Protein AF-A0A2V9MMJ4-F1 (afdb_monomer_lite)

pLDDT: mean 75.92, std 17.33, range [23.38, 97.38]

Foldseek 3Di:
DKDDDPPQCCVVLVVFVQDDDPDPPPPNVDHPVPDDDDDPLDFPLVGDVVCVPDAFKMKDKDKAADDDDDDAFQFAADEDECQVTGDPDIHMGIDIKGRHADCPHVVHP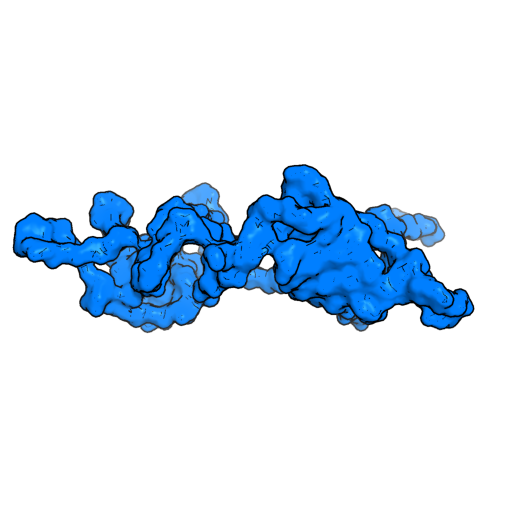DDPDDSTIDNNHDEAEDEAAQKEFPDKDWAQDWLCQQFKIWMKTAMPHDFPDFWKWKDFVVQQAIDIFGQDRRRMTTDIGGSQCGSAPPDDPPVHDNGDDAADPVRHDWTWMWMDGPNYIDIDTWGHHFDDDDPDCPDDDDDDDDDRIGDTDTPDPPDRGGYHYYYYHYDD

Structure (mmCIF, N/CA/C/O backbone):
data_AF-A0A2V9MMJ4-F1
#
_entry.id   AF-A0A2V9MMJ4-F1
#
loop_
_atom_site.group_PDB
_atom_site.id
_atom_site.type_symbol
_atom_site.label_atom_id
_atom_site.label_alt_id
_atom_site.label_comp_id
_atom_site.label_asym_id
_atom_site.label_entity_id
_atom_site.label_seq_id
_atom_site.pdbx_PDB_ins_code
_atom_site.Cartn_x
_atom_site.Cartn_y
_atom_site.Cartn_z
_atom_site.occupancy
_atom_site.B_iso_or_equiv
_atom_site.auth_seq_id
_atom_site.auth_comp_id
_atom_site.auth_asym_id
_atom_site.auth_atom_id
_atom_site.pdbx_PDB_model_num
ATOM 1 N N . ASN A 1 1 ? -4.291 -7.079 25.159 1.00 83.50 1 ASN A N 1
ATOM 2 C CA . ASN A 1 1 ? -5.510 -7.327 25.950 1.00 83.50 1 ASN A CA 1
ATOM 3 C C . ASN A 1 1 ? -6.589 -7.794 24.997 1.00 83.50 1 ASN A C 1
ATOM 5 O O . ASN A 1 1 ? -6.636 -7.254 23.894 1.00 83.50 1 ASN A O 1
ATOM 9 N N . THR A 1 2 ? -7.361 -8.819 25.350 1.00 82.88 2 THR A N 1
ATOM 10 C CA . THR A 1 2 ? -8.317 -9.469 24.438 1.00 82.88 2 THR A CA 1
ATOM 11 C C . THR A 1 2 ? -9.601 -9.884 25.143 1.00 82.88 2 THR A C 1
ATOM 13 O O . THR A 1 2 ? -9.537 -10.614 26.133 1.00 82.88 2 THR A O 1
ATOM 16 N N . ILE A 1 3 ? -10.749 -9.480 24.601 1.00 84.56 3 ILE A N 1
ATOM 17 C CA . ILE A 1 3 ? -12.080 -9.859 25.088 1.00 84.56 3 ILE A CA 1
ATOM 18 C C . ILE A 1 3 ? -12.765 -10.711 24.021 1.00 84.56 3 ILE A C 1
ATOM 20 O O . ILE A 1 3 ? -12.991 -10.255 22.903 1.00 84.56 3 ILE A O 1
ATOM 24 N N . ILE A 1 4 ? -13.072 -11.953 24.387 1.00 82.75 4 ILE A N 1
ATOM 25 C CA . ILE A 1 4 ? -13.911 -12.865 23.607 1.00 82.75 4 ILE A CA 1
ATOM 26 C C . ILE A 1 4 ? -15.358 -12.387 23.779 1.00 82.75 4 ILE A C 1
ATOM 28 O O . ILE A 1 4 ? -15.755 -12.107 24.912 1.00 82.75 4 ILE A O 1
ATOM 32 N N . ASP A 1 5 ? -16.144 -12.321 22.704 1.00 82.25 5 ASP A N 1
ATOM 33 C CA . ASP A 1 5 ? -17.536 -11.849 22.741 1.00 82.25 5 ASP A CA 1
ATOM 34 C C . ASP A 1 5 ? -18.498 -12.919 22.180 1.00 82.25 5 ASP A C 1
ATOM 36 O O . ASP A 1 5 ? -19.015 -12.783 21.074 1.00 82.25 5 ASP A O 1
ATOM 40 N N . PRO A 1 6 ? -18.759 -14.022 22.920 1.00 78.62 6 PRO A N 1
ATOM 41 C CA . PRO A 1 6 ? -19.567 -15.148 22.429 1.00 78.62 6 PRO A CA 1
ATOM 42 C C . PRO A 1 6 ? -21.046 -14.820 22.188 1.00 78.62 6 PRO A C 1
ATOM 44 O O . PRO A 1 6 ? -21.788 -15.688 21.737 1.00 78.62 6 PRO A O 1
ATOM 47 N N . TYR A 1 7 ? -21.483 -13.616 22.562 1.00 82.19 7 TYR A N 1
ATOM 48 C CA . TYR A 1 7 ? -22.863 -13.152 22.452 1.00 82.19 7 TYR A CA 1
ATOM 49 C C . TYR A 1 7 ? -23.018 -11.994 21.449 1.00 82.19 7 TYR A C 1
ATOM 51 O O . TYR A 1 7 ? -24.119 -11.462 21.331 1.00 82.19 7 TYR A O 1
ATOM 59 N N . GLU A 1 8 ? -21.940 -11.600 20.754 1.00 83.75 8 GLU A N 1
ATOM 60 C CA . GLU A 1 8 ? -21.918 -10.527 19.739 1.00 83.75 8 GLU A CA 1
ATOM 61 C C . GLU A 1 8 ? -22.439 -9.173 20.272 1.00 83.75 8 GLU A C 1
ATOM 63 O O . GLU A 1 8 ? -23.006 -8.345 19.554 1.00 83.75 8 GLU A O 1
ATOM 68 N N . THR A 1 9 ? -22.266 -8.933 21.575 1.00 83.88 9 THR A N 1
ATOM 69 C CA . THR A 1 9 ? -22.833 -7.759 22.257 1.00 83.88 9 THR A CA 1
ATOM 70 C C . THR A 1 9 ? -21.914 -6.547 22.250 1.00 83.88 9 THR A C 1
ATOM 72 O O . THR A 1 9 ? -22.397 -5.431 22.451 1.00 83.88 9 THR A O 1
ATOM 75 N N . GLY A 1 10 ? -20.616 -6.719 22.000 1.00 81.56 10 GLY A N 1
ATOM 76 C CA . GLY A 1 10 ? -19.581 -5.703 22.178 1.00 81.56 10 GLY A CA 1
ATOM 77 C C . GLY A 1 10 ? -19.786 -4.439 21.345 1.00 81.56 10 GLY A C 1
ATOM 78 O O . GLY A 1 10 ? -19.483 -3.342 21.817 1.00 81.56 10 GLY A O 1
ATOM 79 N N . LEU A 1 11 ? -20.398 -4.555 20.161 1.00 79.12 11 LEU A N 1
ATOM 80 C CA . LEU A 1 11 ? -20.829 -3.404 19.360 1.00 79.12 11 LEU A CA 1
ATOM 81 C C . LEU A 1 11 ? -21.936 -2.602 20.063 1.00 79.12 11 LEU A C 1
ATOM 83 O O . LEU A 1 11 ? -21.847 -1.377 20.154 1.00 79.12 11 LEU A O 1
ATOM 87 N N . SER A 1 12 ? -22.956 -3.282 20.597 1.00 82.50 12 SER A N 1
ATOM 88 C CA . SER A 1 12 ? -24.070 -2.646 21.321 1.00 82.50 12 SER A CA 1
ATOM 89 C C . SER A 1 12 ? -23.642 -2.067 22.677 1.00 82.50 12 SER A C 1
ATOM 91 O O . SER A 1 12 ? -24.062 -0.972 23.048 1.00 82.50 12 SER A O 1
ATOM 93 N N . SER A 1 13 ? -22.723 -2.756 23.358 1.00 82.38 13 SER A N 1
ATOM 94 C CA . SER A 1 13 ? -22.116 -2.386 24.642 1.00 82.38 13 SER A CA 1
ATOM 95 C C . SER A 1 13 ? -20.906 -1.450 24.500 1.00 82.38 13 SER A C 1
ATOM 97 O O . SER A 1 13 ? -20.255 -1.125 25.494 1.00 82.38 13 SER A O 1
ATOM 99 N N . ARG A 1 14 ? -20.603 -1.001 23.271 1.00 84.38 14 ARG A N 1
ATOM 100 C CA . ARG A 1 14 ? -19.560 -0.017 22.931 1.00 84.38 14 ARG A CA 1
ATOM 101 C C . ARG A 1 14 ? -18.174 -0.377 23.484 1.00 84.38 14 ARG A C 1
ATOM 103 O O . ARG A 1 14 ? -17.459 0.483 23.996 1.00 84.38 14 ARG A O 1
ATOM 110 N N . PHE A 1 15 ? -17.763 -1.644 23.360 1.00 83.56 15 PHE A N 1
ATOM 111 C CA . PHE A 1 15 ? -16.449 -2.126 23.823 1.00 83.56 15 PHE A CA 1
ATOM 112 C C . PHE A 1 15 ? -15.284 -1.320 23.229 1.00 83.56 15 PHE A C 1
ATOM 114 O O . PHE A 1 15 ? -14.265 -1.117 23.890 1.00 83.56 15 PHE A O 1
ATOM 121 N N . PHE A 1 16 ? -15.462 -0.789 22.015 1.00 78.81 16 PHE A N 1
ATOM 122 C CA . PHE A 1 16 ? -14.493 0.076 21.345 1.00 78.81 16 PHE A CA 1
ATOM 123 C C . PHE A 1 16 ? -14.136 1.366 22.102 1.00 78.81 16 PHE A C 1
ATOM 125 O O . PHE A 1 16 ? -13.096 1.954 21.824 1.00 78.81 16 PHE A O 1
ATOM 132 N N . GLU A 1 17 ? -14.949 1.802 23.066 1.00 82.81 17 GLU A N 1
ATOM 133 C CA . GLU A 1 17 ? -14.668 3.001 23.868 1.00 82.81 17 GLU A CA 1
ATOM 134 C C . GLU A 1 17 ? -13.683 2.749 25.010 1.00 82.81 17 GLU A C 1
ATOM 136 O O . GLU A 1 17 ? -13.202 3.709 25.611 1.00 82.81 17 GLU A O 1
ATOM 141 N N . ASN A 1 18 ? -13.383 1.479 25.328 1.00 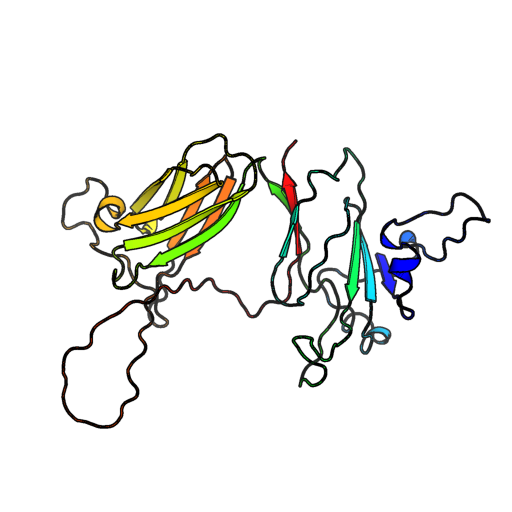82.50 18 ASN A N 1
ATOM 142 C CA . ASN A 1 18 ? -12.527 1.097 26.456 1.00 82.50 18 ASN A CA 1
ATOM 143 C C . ASN A 1 18 ? -12.928 1.827 27.761 1.00 82.50 18 ASN A C 1
ATOM 145 O O . ASN A 1 18 ? -12.087 2.309 28.527 1.00 82.50 18 ASN A O 1
ATOM 149 N N . ALA A 1 19 ? -14.239 1.954 27.985 1.0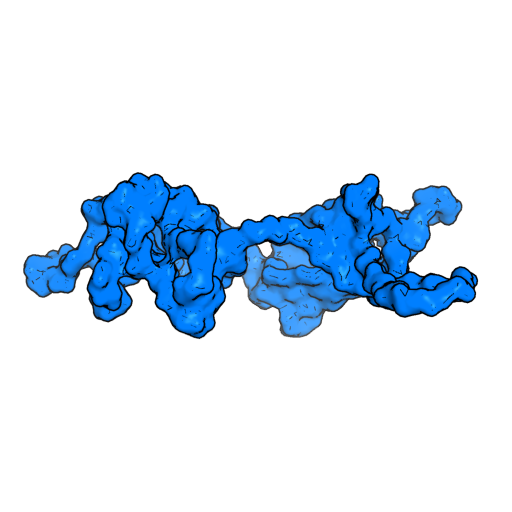0 84.06 19 ALA A N 1
ATOM 150 C CA . ALA A 1 19 ? -14.795 2.716 29.090 1.00 84.06 19 ALA A CA 1
ATOM 151 C C . ALA A 1 19 ? -14.342 2.134 30.436 1.00 84.06 19 ALA A C 1
ATOM 153 O O . ALA A 1 19 ? -14.239 0.921 30.614 1.00 84.06 19 ALA A O 1
ATOM 154 N N . LYS A 1 20 ? -14.093 3.012 31.411 1.00 85.69 20 LYS A N 1
ATOM 155 C CA . LYS A 1 20 ? -13.749 2.621 32.783 1.00 85.69 20 LYS A CA 1
ATOM 156 C C . LYS A 1 20 ? -14.859 3.090 33.725 1.00 85.69 20 LYS A C 1
ATOM 158 O O . LYS A 1 20 ? -15.206 4.274 33.671 1.00 85.69 20 LYS A O 1
ATOM 163 N N . PRO A 1 21 ? -15.420 2.208 34.575 1.00 84.50 21 PRO A N 1
ATOM 164 C CA . PRO A 1 21 ? -16.469 2.594 35.510 1.00 84.50 21 PRO A CA 1
ATOM 165 C C . PRO A 1 21 ? -15.918 3.609 36.517 1.00 84.50 21 PRO A C 1
ATOM 167 O O . PRO A 1 21 ? -14.925 3.362 37.203 1.00 84.50 21 PRO A O 1
ATOM 170 N N . LYS A 1 22 ? -16.572 4.767 36.599 1.00 85.56 22 LYS A N 1
ATOM 171 C CA . LYS A 1 22 ? -16.294 5.846 37.556 1.00 85.56 22 LYS A CA 1
ATOM 172 C C . LYS A 1 22 ? -17.049 5.621 38.866 1.00 85.56 22 LYS A C 1
ATOM 174 O O . LYS A 1 22 ? -16.619 6.098 39.915 1.00 85.56 22 LYS A O 1
ATOM 179 N N . SER A 1 23 ? -18.167 4.895 38.816 1.00 85.62 23 SER A N 1
ATOM 180 C CA . SER A 1 23 ? -19.009 4.557 39.962 1.00 85.62 23 SER A CA 1
ATOM 181 C C . SER A 1 23 ? -19.447 3.086 39.949 1.00 85.62 23 SER A C 1
ATOM 183 O O . SER A 1 23 ? -19.388 2.413 38.925 1.00 85.62 23 SER A O 1
ATOM 185 N N . LYS A 1 24 ? -19.946 2.579 41.088 1.00 76.81 24 LYS A N 1
ATOM 186 C CA . LYS A 1 24 ? -20.531 1.224 41.180 1.00 76.81 24 LYS A CA 1
ATOM 187 C C . LYS A 1 24 ? -21.902 1.084 40.502 1.00 76.81 24 LYS A C 1
ATOM 189 O O . LYS A 1 24 ? -22.397 -0.031 40.397 1.00 76.81 24 LYS A O 1
ATOM 194 N N . SER A 1 25 ? -22.524 2.192 40.100 1.00 83.81 25 SER A N 1
ATOM 195 C CA . SER A 1 25 ? -23.761 2.209 39.306 1.00 83.81 25 SER A CA 1
ATOM 196 C C . SER A 1 25 ? -23.501 2.220 37.797 1.00 83.81 25 SER A C 1
ATOM 198 O O . SER A 1 25 ? -24.451 2.112 37.025 1.00 83.81 25 SER A O 1
ATOM 200 N N . ASP A 1 26 ? -22.242 2.333 37.368 1.00 81.75 26 ASP A N 1
ATOM 201 C CA . ASP A 1 26 ? -21.884 2.297 35.954 1.00 81.75 26 ASP A CA 1
ATOM 202 C C . ASP A 1 26 ? -21.871 0.831 35.496 1.00 81.75 26 ASP A C 1
ATOM 204 O O . ASP A 1 26 ? -21.030 0.043 35.935 1.00 81.75 26 ASP A O 1
ATOM 208 N N . LEU A 1 27 ? -22.802 0.457 34.616 1.00 81.12 27 LEU A N 1
ATOM 209 C CA . LEU A 1 27 ? -22.934 -0.903 34.080 1.00 81.12 27 LEU A CA 1
ATOM 210 C C . LEU A 1 27 ? -21.899 -1.167 32.971 1.00 81.12 27 LEU A C 1
ATOM 212 O O . LEU A 1 27 ? -22.238 -1.340 31.804 1.00 81.12 27 LEU A O 1
ATOM 216 N N . VAL A 1 28 ? -20.616 -1.149 33.339 1.00 83.88 28 VAL A N 1
ATOM 217 C CA . VAL A 1 28 ? -19.497 -1.495 32.452 1.00 83.88 28 VAL A CA 1
ATOM 218 C C . VAL A 1 28 ? -19.109 -2.950 32.710 1.00 83.88 28 VAL A C 1
ATOM 220 O O . VAL A 1 28 ? -18.384 -3.254 33.655 1.00 83.88 28 VAL A O 1
ATOM 223 N N . GLU A 1 29 ? -19.618 -3.859 31.880 1.00 82.00 29 GLU A N 1
ATOM 224 C CA . GLU A 1 29 ? -19.471 -5.316 32.061 1.00 82.00 29 GLU A CA 1
ATOM 225 C C . GLU A 1 29 ? -18.138 -5.886 31.529 1.00 82.00 29 GLU A C 1
ATOM 227 O O . GLU A 1 29 ? -17.929 -7.098 31.525 1.00 82.00 29 GLU A O 1
ATOM 232 N N . TYR A 1 30 ? -17.215 -5.022 31.095 1.00 84.88 30 TYR A N 1
ATOM 233 C CA . TYR A 1 30 ? -15.963 -5.399 30.443 1.00 84.88 30 TYR A CA 1
ATOM 234 C C . TYR A 1 30 ? -14.761 -4.618 31.001 1.00 84.88 30 TYR A C 1
ATOM 236 O O . TYR A 1 30 ? -14.888 -3.470 31.418 1.00 84.88 30 TYR A O 1
ATOM 244 N N . ASP A 1 31 ? -13.570 -5.228 31.007 1.00 85.50 31 ASP A N 1
ATOM 245 C CA . ASP A 1 31 ? -12.321 -4.541 31.365 1.00 85.50 31 ASP A CA 1
ATOM 246 C C . ASP A 1 31 ? -11.119 -5.156 30.639 1.00 85.50 31 ASP A C 1
ATOM 248 O O . ASP A 1 31 ? -10.659 -6.255 30.964 1.00 85.50 31 ASP A O 1
ATOM 252 N N . PHE A 1 32 ? -10.570 -4.424 29.667 1.00 84.75 32 PHE A N 1
ATOM 253 C CA . PHE A 1 32 ? -9.393 -4.870 28.927 1.00 84.75 32 PHE A CA 1
ATOM 254 C C . PHE A 1 32 ? -8.149 -5.028 29.815 1.00 84.75 32 PHE A C 1
ATOM 256 O O . PHE A 1 32 ? -7.350 -5.928 29.555 1.00 84.75 32 PHE A O 1
ATOM 263 N N . ASP A 1 33 ? -7.978 -4.247 30.886 1.00 84.25 33 ASP A N 1
ATOM 264 C CA . ASP A 1 33 ? -6.734 -4.273 31.678 1.00 84.25 33 ASP A CA 1
ATOM 265 C C . ASP A 1 33 ? -6.604 -5.570 32.493 1.00 84.25 33 ASP A C 1
ATOM 267 O O . ASP A 1 33 ? -5.497 -6.011 32.811 1.00 84.25 33 ASP A O 1
ATOM 271 N N . ARG A 1 34 ? -7.748 -6.197 32.797 1.00 84.38 34 ARG A N 1
ATOM 272 C CA . ARG A 1 34 ? -7.871 -7.501 33.468 1.00 84.38 34 ARG A CA 1
ATOM 273 C C . ARG A 1 34 ? -8.079 -8.666 32.500 1.00 84.38 34 ARG A C 1
ATOM 275 O O . ARG A 1 34 ? -8.090 -9.816 32.935 1.00 84.38 34 ARG A O 1
ATOM 282 N N . SER A 1 35 ? -8.262 -8.382 31.213 1.00 84.94 35 SER A N 1
ATOM 283 C CA . SER A 1 35 ? -8.497 -9.404 30.194 1.00 84.94 35 SER A CA 1
ATOM 284 C C . SER A 1 35 ? -7.227 -10.217 29.877 1.00 84.94 35 SER A C 1
ATOM 286 O O . SER A 1 35 ? -6.106 -9.744 30.108 1.00 84.94 35 SER A O 1
ATOM 288 N N . PRO A 1 36 ? -7.366 -11.436 29.319 1.00 81.38 36 PRO A N 1
ATOM 289 C CA . PRO A 1 36 ? -6.241 -12.206 28.800 1.00 81.38 36 PRO A CA 1
ATOM 290 C C . PRO A 1 36 ? -5.404 -11.452 27.752 1.00 81.38 36 PRO A C 1
ATOM 292 O O . PRO A 1 36 ? -5.777 -10.403 27.217 1.00 81.38 36 PRO A O 1
ATOM 295 N N . LYS A 1 37 ? -4.230 -12.008 27.439 1.00 82.25 37 LYS A N 1
ATOM 296 C CA . LYS A 1 37 ? -3.316 -11.468 26.427 1.00 82.25 37 LYS A CA 1
ATOM 297 C C . LYS A 1 37 ? -2.966 -12.552 25.416 1.00 82.25 37 LYS A C 1
ATOM 299 O O . LYS A 1 37 ? -2.337 -13.541 25.777 1.00 82.25 37 LYS A O 1
ATOM 304 N N . LEU A 1 38 ? -3.319 -12.322 24.155 1.00 78.75 38 LEU A N 1
ATOM 305 C CA . LEU A 1 38 ? -2.796 -13.073 23.013 1.00 78.75 38 LEU A CA 1
ATOM 306 C C . LEU A 1 38 ? -1.550 -12.389 22.438 1.00 78.75 38 LEU A C 1
ATOM 308 O O . LEU A 1 38 ? -1.369 -11.175 22.581 1.00 78.75 38 LEU A O 1
ATOM 312 N N . ARG A 1 39 ? -0.692 -13.168 21.774 1.00 77.19 39 ARG A N 1
ATOM 313 C CA . ARG A 1 39 ? 0.423 -12.645 20.976 1.00 77.19 39 ARG A CA 1
ATOM 314 C C . ARG A 1 39 ? -0.113 -12.110 19.652 1.00 77.19 39 ARG A C 1
ATOM 316 O O . ARG A 1 39 ? -0.981 -12.729 19.040 1.00 77.19 39 ARG A O 1
ATOM 323 N N . VAL A 1 40 ? 0.430 -10.970 19.235 1.00 70.12 40 VAL A N 1
ATOM 324 C CA . VAL A 1 40 ? 0.181 -10.323 17.943 1.00 70.12 40 VAL A CA 1
ATOM 325 C C . VAL A 1 40 ? 1.557 -9.994 17.342 1.00 70.12 40 VAL A C 1
ATOM 327 O O . VAL A 1 40 ? 2.362 -9.382 18.051 1.00 70.12 40 VAL A O 1
ATOM 330 N N . PRO A 1 41 ? 1.859 -10.387 16.090 1.00 74.81 41 PRO A N 1
ATOM 331 C CA . PRO A 1 41 ? 0.994 -11.138 15.176 1.00 74.81 41 PRO A CA 1
ATOM 332 C C . PRO A 1 41 ? 0.738 -12.583 15.634 1.00 74.81 41 PRO A C 1
ATOM 334 O O . PRO A 1 41 ? 1.595 -13.209 16.260 1.00 74.81 41 PRO A O 1
ATOM 337 N N . GLY A 1 42 ? -0.448 -13.101 15.319 1.00 72.62 42 GLY A N 1
ATOM 338 C CA . GLY A 1 42 ? -0.845 -14.484 15.589 1.00 72.62 42 GLY A CA 1
ATOM 339 C C . GLY A 1 42 ? -2.358 -14.688 15.516 1.00 72.62 42 GLY A C 1
ATOM 340 O O . GLY A 1 42 ? -3.129 -13.786 15.845 1.00 72.62 42 GLY A O 1
ATOM 341 N N . ASP A 1 43 ? -2.784 -15.876 15.093 1.00 78.06 43 ASP A N 1
ATOM 342 C CA . ASP A 1 43 ? -4.180 -16.308 15.194 1.00 78.06 43 ASP A CA 1
ATOM 343 C C . ASP A 1 43 ? -4.526 -16.701 16.638 1.00 78.06 43 ASP A C 1
ATOM 345 O O . ASP A 1 43 ? -3.634 -16.953 17.450 1.00 78.06 43 ASP A O 1
ATOM 349 N N . TRP A 1 44 ? -5.810 -16.755 16.990 1.00 77.88 44 TRP A N 1
ATOM 350 C CA . TRP A 1 44 ? -6.211 -17.202 18.329 1.00 77.88 44 TRP A CA 1
ATOM 351 C C . TRP A 1 44 ? -6.341 -18.719 18.466 1.00 77.88 44 TRP A C 1
ATOM 353 O O . TRP A 1 44 ? -6.092 -19.257 19.548 1.00 77.88 44 TRP A O 1
ATOM 363 N N . ASN A 1 45 ? -6.691 -19.402 17.375 1.00 81.69 45 ASN A N 1
ATOM 364 C CA . ASN A 1 45 ? -7.003 -20.829 17.341 1.00 81.69 45 ASN A CA 1
ATOM 365 C C . ASN A 1 45 ? -5.788 -21.712 17.711 1.00 81.69 45 ASN A C 1
ATOM 367 O O . ASN A 1 45 ? -5.954 -22.766 18.320 1.00 81.69 45 ASN A O 1
ATOM 371 N N . SER A 1 46 ? -4.566 -21.269 17.402 1.00 80.19 46 SER A N 1
ATOM 372 C CA . SER A 1 46 ? -3.302 -21.959 17.698 1.00 80.19 46 SER A CA 1
ATOM 373 C C . SER A 1 46 ? -2.683 -21.597 19.055 1.00 80.19 46 SER A C 1
ATOM 375 O O . SER A 1 46 ? -1.780 -22.289 19.531 1.00 80.19 46 SER A O 1
ATOM 377 N N . GLN A 1 47 ? -3.137 -20.510 19.693 1.00 82.75 47 GLN A N 1
ATOM 378 C CA . GLN A 1 47 ? -2.515 -19.977 20.912 1.00 82.75 47 GLN A CA 1
ATOM 379 C C . GLN A 1 47 ? -3.101 -20.540 22.209 1.00 82.75 47 GLN A C 1
ATOM 381 O O . GLN A 1 47 ? -2.387 -20.601 23.209 1.00 82.75 47 GLN A O 1
ATOM 386 N N . HIS A 1 48 ? -4.370 -20.949 22.200 1.00 76.56 48 HIS A N 1
ATOM 387 C CA . HIS A 1 48 ? -5.041 -21.584 23.332 1.00 76.56 48 HIS A CA 1
ATOM 388 C C . HIS A 1 48 ? -5.975 -22.690 22.839 1.00 76.56 48 HIS A C 1
ATOM 390 O O . HIS A 1 48 ? -6.828 -22.450 21.992 1.00 76.56 48 HIS A O 1
ATOM 396 N N . GLU A 1 49 ? -5.874 -23.881 23.432 1.00 78.12 49 GLU A N 1
ATOM 397 C CA . GLU A 1 49 ? -6.694 -25.052 23.081 1.00 78.12 49 GLU A CA 1
ATOM 398 C C . GLU A 1 49 ? -8.206 -24.772 23.182 1.00 78.12 49 GLU A C 1
ATOM 400 O O . GLU A 1 49 ? -8.980 -25.186 22.323 1.00 78.12 49 GLU A O 1
ATOM 405 N N . SER A 1 50 ? -8.624 -23.968 24.166 1.00 79.12 50 SER A N 1
ATOM 406 C CA . SER A 1 50 ? -10.015 -23.523 24.335 1.00 79.12 50 SER A CA 1
ATOM 407 C C . SER A 1 50 ? -10.535 -22.610 23.216 1.00 79.12 50 SER A C 1
ATOM 409 O O . SER A 1 50 ? -11.736 -22.369 23.153 1.00 79.12 50 SER A O 1
ATOM 411 N N . LEU A 1 51 ? -9.653 -22.073 22.367 1.00 77.31 51 LEU A N 1
ATOM 412 C CA . LEU A 1 51 ? -9.991 -21.204 21.235 1.00 77.31 51 LEU A CA 1
ATOM 413 C C . LEU A 1 51 ? -9.865 -21.920 19.884 1.00 77.31 51 LEU A C 1
ATOM 415 O O . LEU A 1 51 ? -10.194 -21.322 18.863 1.00 77.31 51 LEU A O 1
ATOM 419 N N . LEU A 1 52 ? -9.428 -23.187 19.857 1.00 67.69 52 LEU A N 1
ATOM 420 C CA . LEU A 1 52 ? -9.166 -23.936 18.623 1.00 67.69 52 LEU A CA 1
ATOM 421 C C . LEU A 1 52 ? -10.363 -23.920 17.663 1.00 67.69 52 LEU A C 1
ATOM 423 O O . LEU A 1 52 ? -10.193 -23.652 16.477 1.00 67.69 52 LEU A O 1
ATOM 427 N N . PHE A 1 53 ? -11.570 -24.116 18.196 1.00 76.81 53 PHE A N 1
ATOM 428 C CA . PHE A 1 53 ? -12.828 -24.127 17.441 1.00 76.81 53 PHE A CA 1
ATOM 429 C C . PHE A 1 53 ? -13.668 -22.850 17.618 1.00 76.81 53 PHE A C 1
ATOM 431 O O . PHE A 1 53 ? -14.856 -22.862 17.306 1.00 76.81 53 PHE A O 1
ATOM 438 N N . TYR A 1 54 ? -13.092 -21.762 18.146 1.00 69.88 54 TYR A N 1
ATOM 439 C CA . TYR A 1 54 ? -13.816 -20.497 18.275 1.00 69.88 54 TYR A CA 1
ATOM 440 C C . TYR A 1 54 ? -13.888 -19.778 16.921 1.00 69.88 54 TYR A C 1
ATOM 442 O O . TYR A 1 54 ? -12.866 -19.342 16.375 1.00 69.88 54 TYR A O 1
ATOM 450 N N . GLU A 1 55 ? -15.113 -19.668 16.410 1.00 68.12 55 GLU A N 1
ATOM 451 C CA . GLU A 1 55 ? -15.520 -18.798 15.308 1.00 68.12 55 GLU A CA 1
ATOM 452 C C . GLU A 1 55 ? -16.468 -17.737 15.885 1.00 68.12 55 GLU A C 1
ATOM 454 O O . GLU A 1 55 ? -17.437 -18.097 16.557 1.00 68.12 55 GLU A O 1
ATOM 459 N N . GLY A 1 56 ? -16.157 -16.454 15.690 1.00 68.19 56 GLY A N 1
ATOM 460 C CA . GLY A 1 56 ? -16.883 -15.332 16.294 1.00 68.19 56 GLY A CA 1
ATOM 461 C C . GLY A 1 56 ? -16.003 -14.095 16.530 1.00 68.19 56 GLY A C 1
ATOM 462 O O . GLY A 1 56 ? -14.791 -14.144 16.286 1.00 68.19 56 GLY A O 1
ATOM 463 N N . PRO A 1 57 ? -16.582 -12.986 17.024 1.00 67.25 57 PRO A N 1
ATOM 464 C CA . PRO A 1 57 ? -15.848 -11.751 17.267 1.00 67.25 57 PRO A CA 1
ATOM 465 C C . PRO A 1 57 ? -14.926 -11.832 18.492 1.00 67.25 57 PRO A C 1
ATOM 467 O O . PRO A 1 57 ? -15.301 -12.255 19.588 1.00 67.25 57 PRO A O 1
ATOM 470 N N . MET A 1 58 ? -13.706 -11.320 18.334 1.00 77.25 58 MET A N 1
ATOM 471 C CA . MET A 1 58 ? -12.808 -11.022 19.444 1.00 77.25 58 MET A CA 1
ATOM 472 C C . MET A 1 58 ? -12.231 -9.613 19.333 1.00 77.25 58 MET A C 1
ATOM 474 O O . MET A 1 58 ? -11.716 -9.188 18.298 1.00 77.25 58 MET A O 1
ATOM 478 N N . TRP A 1 59 ? -12.277 -8.907 20.458 1.00 72.25 59 TRP A N 1
ATOM 479 C CA . TRP A 1 59 ? -11.836 -7.530 20.602 1.00 72.25 59 TRP A CA 1
ATOM 480 C C . TRP A 1 59 ? -10.396 -7.482 21.108 1.00 72.25 59 TRP A C 1
ATOM 482 O O . TRP A 1 59 ? -10.102 -7.953 22.207 1.00 72.25 59 TRP A O 1
ATOM 492 N N . TYR A 1 60 ? -9.496 -6.876 20.339 1.00 66.44 60 TYR A N 1
ATOM 493 C CA . TYR A 1 60 ? -8.099 -6.627 20.695 1.00 66.44 60 TYR A CA 1
ATOM 494 C C . TYR A 1 60 ? -7.911 -5.172 21.125 1.00 66.44 60 TYR A C 1
ATOM 496 O O . TYR A 1 60 ? -8.324 -4.280 20.398 1.00 66.44 60 TYR A O 1
ATOM 504 N N . GLN A 1 61 ? -7.226 -4.913 22.243 1.00 68.25 61 GLN A N 1
ATOM 505 C CA . GLN A 1 61 ? -6.938 -3.549 22.718 1.00 68.25 61 GLN A CA 1
ATOM 506 C C . GLN A 1 61 ? -5.431 -3.289 22.885 1.00 68.25 61 GLN A C 1
ATOM 508 O O . GLN A 1 61 ? -4.698 -4.115 23.454 1.00 68.25 61 GLN A O 1
ATOM 513 N N . ARG A 1 62 ? -4.989 -2.127 22.372 1.00 65.88 62 ARG A N 1
ATOM 514 C CA . ARG A 1 62 ? -3.640 -1.539 22.484 1.00 65.88 62 ARG A CA 1
ATOM 515 C C . ARG A 1 62 ? -3.735 -0.006 22.381 1.00 65.88 62 ARG A C 1
ATOM 517 O O . ARG A 1 62 ? -4.569 0.518 21.660 1.00 65.88 62 ARG A O 1
ATOM 524 N N . TYR A 1 63 ? -2.873 0.723 23.083 1.00 48.66 63 TYR A N 1
ATOM 525 C CA . TYR A 1 63 ? -2.954 2.184 23.195 1.00 48.66 63 TYR A CA 1
ATOM 526 C C . TYR A 1 63 ? -2.459 2.951 21.915 1.00 48.66 63 TYR A C 1
ATOM 528 O O . TYR A 1 63 ? -1.255 3.159 21.792 1.00 48.66 63 TYR A O 1
ATOM 536 N N . PHE A 1 64 ? -3.336 3.333 20.957 1.00 47.16 64 PHE A N 1
ATOM 537 C CA . PHE A 1 64 ? -3.205 4.426 19.933 1.00 47.16 64 PHE A CA 1
ATOM 538 C C . PHE A 1 64 ? -4.603 4.777 19.321 1.00 47.16 64 PHE A C 1
ATOM 540 O O . PHE A 1 64 ? -5.431 3.904 19.357 1.00 47.16 64 PHE A O 1
ATOM 547 N N . SER A 1 65 ? -4.966 5.970 18.811 1.00 35.75 65 SER A N 1
ATOM 548 C CA . SER A 1 65 ? -6.391 6.452 18.760 1.00 35.75 65 SER A CA 1
ATOM 549 C C . SER A 1 65 ? -7.167 6.133 17.471 1.00 35.75 65 SER A C 1
ATOM 551 O O . SER A 1 65 ? -6.548 5.926 16.426 1.00 35.75 65 SER A O 1
ATOM 553 N N . TYR A 1 66 ? -8.517 6.088 17.534 1.00 54.03 66 TYR A N 1
ATOM 554 C CA . TYR A 1 66 ? -9.348 5.662 16.397 1.00 54.03 66 TYR A CA 1
ATOM 555 C C . TYR A 1 66 ? -10.851 6.011 16.407 1.00 54.03 66 TYR A C 1
ATOM 557 O O . TYR A 1 66 ? -11.508 6.087 17.444 1.00 54.03 66 TYR A O 1
ATOM 565 N N . GLN A 1 67 ? -11.409 6.098 15.191 1.00 52.66 67 GLN A N 1
ATOM 566 C CA . GLN A 1 67 ? -12.842 6.030 14.881 1.00 52.66 67 GLN A CA 1
ATOM 567 C C . GLN A 1 67 ? -13.130 4.907 13.876 1.00 52.66 67 GLN A C 1
ATOM 569 O O . GLN A 1 67 ? -12.311 4.617 13.008 1.00 52.66 67 GLN A O 1
ATOM 574 N N . LYS A 1 68 ? -14.331 4.321 13.953 1.00 58.66 68 LYS A N 1
ATOM 575 C CA . LYS A 1 68 ? -14.745 3.133 13.192 1.00 58.66 68 LYS A CA 1
ATOM 576 C C . LYS A 1 68 ? -14.483 3.231 11.673 1.00 58.66 68 LYS A C 1
ATOM 578 O O . LYS A 1 68 ? -15.104 4.022 10.963 1.00 58.66 68 LYS A O 1
ATOM 583 N N . ARG A 1 69 ? -13.636 2.329 11.175 1.00 68.12 69 ARG A N 1
ATOM 584 C CA . ARG A 1 69 ? -13.520 1.878 9.779 1.00 68.12 69 ARG A CA 1
ATOM 585 C C . ARG A 1 69 ? -13.737 0.361 9.742 1.00 68.12 69 ARG A C 1
ATOM 587 O O . ARG A 1 69 ? -13.480 -0.320 10.733 1.00 68.12 69 ARG A O 1
ATOM 594 N N . GLU A 1 70 ? -14.201 -0.161 8.613 1.00 75.06 70 GLU A N 1
ATOM 595 C CA . GLU A 1 70 ? -14.459 -1.593 8.416 1.00 75.06 70 GLU A CA 1
ATOM 596 C C . GLU A 1 70 ? -13.644 -2.115 7.227 1.00 75.06 70 GLU A C 1
ATOM 598 O O . GLU A 1 70 ? -13.521 -1.436 6.206 1.00 75.06 70 GLU A O 1
ATOM 603 N N . HIS A 1 71 ? -13.109 -3.332 7.343 1.00 81.44 71 HIS A N 1
ATOM 604 C CA . HIS A 1 71 ? -12.534 -4.080 6.226 1.00 81.44 71 HIS A CA 1
ATOM 605 C C . HIS A 1 71 ? -13.148 -5.479 6.184 1.00 81.44 71 HIS A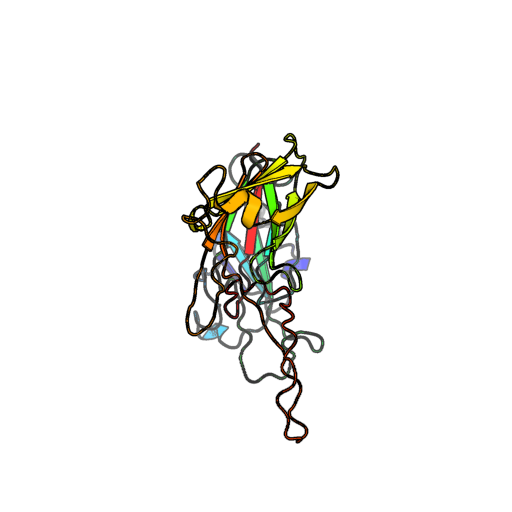 C 1
ATOM 607 O O . HIS A 1 71 ? -13.276 -6.136 7.214 1.00 81.44 71 HIS A O 1
ATOM 613 N N . VAL A 1 72 ? -13.498 -5.947 4.986 1.00 80.75 72 VAL A N 1
ATOM 614 C CA . VAL A 1 72 ? -14.031 -7.293 4.759 1.00 80.75 72 VAL A CA 1
ATOM 615 C C . VAL A 1 72 ? -13.066 -8.047 3.855 1.00 80.75 72 VAL A C 1
ATOM 617 O O . VAL A 1 72 ? -13.036 -7.830 2.646 1.00 80.75 72 VAL A O 1
ATOM 620 N N . GLY A 1 73 ? -12.292 -8.951 4.453 1.00 76.12 73 GLY A N 1
ATOM 621 C CA . GLY A 1 73 ? -11.317 -9.776 3.748 1.00 76.12 73 GLY A CA 1
ATOM 622 C C . GLY A 1 73 ? -10.165 -10.188 4.660 1.00 76.12 73 GLY A C 1
ATOM 623 O O . GLY A 1 73 ? -9.452 -9.349 5.191 1.00 76.12 73 GLY A O 1
ATOM 624 N N . GLY A 1 74 ? -9.940 -11.492 4.821 1.00 74.44 74 GLY A N 1
ATOM 625 C CA . GLY A 1 74 ? -8.833 -12.009 5.637 1.00 74.44 74 GLY A CA 1
ATOM 626 C C . GLY A 1 74 ? -7.474 -12.037 4.929 1.00 74.44 74 GLY A C 1
ATOM 627 O O . GLY A 1 74 ? -6.539 -12.616 5.476 1.00 74.44 74 GLY A O 1
ATOM 628 N N . TYR A 1 75 ? -7.365 -11.484 3.710 1.00 76.69 75 TYR A N 1
ATOM 629 C CA . TYR A 1 75 ? -6.290 -11.818 2.759 1.00 76.69 75 TYR A CA 1
ATOM 630 C C . TYR A 1 75 ? -5.610 -10.630 2.052 1.00 76.69 75 TYR A C 1
ATOM 632 O O . TYR A 1 75 ? -4.414 -10.671 1.760 1.00 76.69 75 TYR A O 1
ATOM 640 N N . THR A 1 76 ? -6.322 -9.537 1.804 1.00 74.50 76 THR A N 1
ATOM 641 C CA . THR A 1 76 ? -5.731 -8.321 1.226 1.00 74.50 76 THR A CA 1
ATOM 642 C C . THR A 1 76 ? -5.198 -7.405 2.325 1.00 74.50 76 THR A C 1
ATOM 644 O O . THR A 1 76 ? -5.898 -7.222 3.320 1.00 74.50 76 THR A O 1
ATOM 647 N N . PRO A 1 77 ? -4.000 -6.805 2.188 1.00 75.31 77 PRO A N 1
ATOM 648 C CA . PRO A 1 77 ? -3.617 -5.703 3.062 1.00 75.31 77 PRO A CA 1
ATOM 649 C C . PRO A 1 77 ? -4.589 -4.533 2.877 1.00 75.31 77 PRO A C 1
ATOM 651 O O . PRO A 1 77 ? -5.183 -4.368 1.809 1.00 75.31 77 PRO A O 1
ATOM 654 N N . PHE A 1 78 ? -4.746 -3.729 3.920 1.00 79.69 78 PHE A N 1
ATOM 655 C CA . PHE A 1 78 ? -5.582 -2.536 3.900 1.00 79.69 78 PHE A CA 1
ATOM 656 C C . PHE A 1 78 ? -4.977 -1.466 4.796 1.00 79.69 78 PHE A C 1
ATOM 658 O O . PHE A 1 78 ? -4.293 -1.783 5.772 1.00 79.69 78 PHE A O 1
ATOM 665 N N . ASP A 1 79 ? -5.261 -0.204 4.489 1.00 81.69 79 ASP A N 1
ATOM 666 C CA . ASP A 1 79 ? -4.867 0.894 5.353 1.00 81.69 79 ASP A CA 1
ATOM 667 C C . ASP A 1 79 ? -5.953 1.949 5.544 1.00 81.69 79 ASP A C 1
ATOM 669 O O . ASP A 1 79 ? -6.887 2.074 4.749 1.00 81.69 79 ASP A O 1
ATOM 673 N N . PHE A 1 80 ? -5.847 2.655 6.669 1.00 80.81 80 PHE A N 1
ATOM 674 C CA . PHE A 1 80 ? -6.761 3.715 7.069 1.00 80.81 80 PHE A CA 1
ATOM 675 C C . PHE A 1 80 ? -5.984 4.921 7.588 1.00 80.81 80 PHE A C 1
ATOM 677 O O . PHE A 1 80 ? -5.040 4.777 8.367 1.00 80.81 80 PHE A O 1
ATOM 684 N N . GLU A 1 81 ? -6.431 6.113 7.203 1.00 81.19 81 GLU A N 1
ATOM 685 C CA . GLU A 1 81 ? -5.912 7.371 7.729 1.00 81.19 81 GLU A CA 1
ATOM 686 C C . GLU A 1 81 ? -6.638 7.776 9.024 1.00 81.19 81 GLU A C 1
ATOM 688 O O . GLU A 1 81 ? -7.873 7.716 9.101 1.00 81.19 81 GLU A O 1
ATOM 693 N N . VAL A 1 82 ? -5.858 8.172 10.038 1.00 81.94 82 VAL A N 1
ATOM 694 C CA . VAL A 1 82 ? -6.324 8.573 11.383 1.00 81.94 82 VAL A CA 1
ATOM 695 C C . VAL A 1 82 ? -5.858 9.973 11.807 1.00 81.94 82 VAL A C 1
ATOM 697 O O . VAL A 1 82 ? -6.060 10.356 12.958 1.00 81.94 82 VAL A O 1
ATOM 700 N N . THR A 1 83 ? -5.277 10.750 10.887 1.00 81.25 83 THR A N 1
ATOM 701 C CA . THR A 1 83 ? -4.775 12.119 11.110 1.00 81.25 83 THR A CA 1
ATOM 702 C C . THR A 1 83 ? -5.776 13.006 11.864 1.00 81.25 83 THR A C 1
ATOM 704 O O . THR A 1 83 ? -5.419 13.637 12.855 1.00 81.25 83 THR A O 1
ATOM 707 N N . ASP A 1 84 ? -7.046 13.001 11.448 1.00 81.12 84 ASP A N 1
ATOM 708 C CA . ASP A 1 84 ? -8.102 13.863 12.008 1.00 81.12 84 ASP A CA 1
ATOM 709 C C . ASP A 1 84 ? -8.587 13.450 13.415 1.00 81.12 84 ASP A C 1
ATOM 711 O O . ASP A 1 84 ? -9.407 14.145 14.016 1.00 81.12 84 ASP A O 1
ATOM 715 N N . VAL A 1 85 ? -8.155 12.287 13.925 1.00 78.12 85 VAL A N 1
ATOM 716 C CA . VAL A 1 85 ? -8.661 11.685 15.179 1.00 78.12 85 VAL A CA 1
ATOM 717 C C . VAL A 1 85 ? -7.561 11.326 16.185 1.00 78.12 85 VAL A C 1
ATOM 719 O O . VAL A 1 85 ? -7.861 10.849 17.286 1.00 78.12 85 VAL A O 1
ATOM 722 N N . ILE A 1 86 ? -6.294 11.541 15.826 1.00 76.69 86 ILE A N 1
ATOM 723 C CA . ILE A 1 86 ? -5.160 11.421 16.741 1.00 76.69 86 ILE A CA 1
ATOM 724 C C . ILE A 1 86 ? -5.008 12.718 17.547 1.00 76.69 86 ILE A C 1
ATOM 726 O O . ILE A 1 86 ? -5.235 13.815 17.038 1.00 76.69 86 ILE A O 1
ATOM 730 N N . VAL A 1 87 ? -4.644 12.598 18.823 1.00 77.75 87 VAL A N 1
ATOM 731 C CA . VAL A 1 87 ? -4.436 13.742 19.727 1.00 77.75 87 VAL A CA 1
ATOM 732 C C . VAL A 1 87 ? -3.019 13.732 20.291 1.00 77.75 87 VAL A C 1
ATOM 734 O O . VAL A 1 87 ? -2.363 12.690 20.307 1.00 77.75 87 VAL A O 1
ATOM 737 N N . GLU A 1 88 ? -2.532 14.871 20.787 1.00 76.94 88 GLU A N 1
ATOM 738 C CA . GLU A 1 88 ? -1.271 14.899 21.533 1.00 76.94 88 GLU A CA 1
ATOM 739 C C . GLU A 1 88 ? -1.359 14.027 22.801 1.00 76.94 88 GLU A C 1
ATOM 741 O O . GLU A 1 88 ? -2.322 14.107 23.566 1.00 76.94 88 GLU A O 1
ATOM 746 N N . GLY A 1 89 ? -0.325 13.219 23.055 1.00 76.81 89 GLY A N 1
ATOM 747 C CA . GLY A 1 89 ? -0.218 12.392 24.261 1.00 76.81 89 GLY A CA 1
ATOM 748 C C . GLY A 1 89 ? -0.727 10.956 24.095 1.00 76.81 89 GLY A C 1
ATOM 749 O O . GLY A 1 89 ? -0.412 10.280 23.114 1.00 76.81 89 GLY A O 1
ATOM 750 N N . GLU A 1 90 ? -1.442 10.443 25.101 1.00 68.12 90 GLU A N 1
ATOM 751 C CA . GLU A 1 90 ? -1.937 9.061 25.094 1.00 68.12 90 GLU A CA 1
ATOM 752 C C . GLU A 1 90 ? -3.205 8.915 24.244 1.00 68.12 90 GLU A C 1
ATOM 754 O O . GLU A 1 90 ? -4.061 9.790 24.168 1.00 68.12 90 GLU A O 1
ATOM 759 N N . ASN A 1 91 ? -3.303 7.768 23.588 1.00 66.50 91 ASN A N 1
ATOM 760 C CA . ASN A 1 91 ? -4.229 7.459 22.517 1.00 66.50 91 ASN A CA 1
ATOM 761 C C . ASN A 1 91 ? -4.646 5.966 22.703 1.00 66.50 91 ASN A C 1
ATOM 763 O O . ASN A 1 91 ? -3.833 5.198 23.217 1.00 66.50 91 ASN A O 1
ATOM 767 N N . SER A 1 92 ? -5.860 5.502 22.340 1.00 71.62 92 SER A N 1
ATOM 768 C CA . SER A 1 92 ? -6.275 4.084 22.556 1.00 71.62 92 SER A CA 1
ATOM 769 C C . SER A 1 92 ? -7.131 3.448 21.452 1.00 71.62 92 SER A C 1
ATOM 771 O O . SER A 1 92 ? -8.075 4.077 20.980 1.00 71.62 92 SER A O 1
ATOM 773 N N . VAL A 1 93 ? -6.792 2.210 21.045 1.00 73.56 93 VAL A N 1
ATOM 774 C CA . VAL A 1 93 ? -7.421 1.475 19.935 1.00 73.56 93 VAL A CA 1
ATOM 775 C C . VAL A 1 93 ? -7.954 0.160 20.432 1.00 73.56 93 VAL A C 1
ATOM 777 O O . VAL A 1 93 ? -7.292 -0.599 21.150 1.00 73.56 93 VAL A O 1
ATOM 780 N N . VAL A 1 94 ? -9.145 -0.124 19.933 1.00 78.81 94 VAL A N 1
ATOM 781 C CA . VAL A 1 94 ? -9.783 -1.415 20.036 1.00 78.81 94 VAL A CA 1
ATOM 782 C C . VAL A 1 94 ? -10.134 -1.869 18.622 1.00 78.81 94 VAL A C 1
ATOM 784 O O . VAL A 1 94 ? -10.758 -1.123 17.869 1.00 78.81 94 VAL A O 1
ATOM 787 N N . VAL A 1 95 ? -9.711 -3.076 18.256 1.00 79.19 95 VAL A N 1
ATOM 788 C CA . VAL A 1 95 ? -10.012 -3.707 16.967 1.00 79.19 95 VAL A CA 1
ATOM 789 C C . VAL A 1 95 ? -10.901 -4.912 17.222 1.00 79.19 95 VAL A C 1
ATOM 791 O O . VAL A 1 95 ? -10.493 -5.848 17.908 1.00 79.19 95 VAL A O 1
ATOM 794 N N . GLU A 1 96 ? -12.103 -4.891 16.663 1.00 82.81 96 GLU A N 1
ATOM 795 C CA . GLU A 1 96 ? -12.937 -6.080 16.513 1.00 82.81 96 GLU A CA 1
ATOM 796 C C . GLU A 1 96 ? -12.399 -6.907 15.342 1.00 82.81 96 GLU A C 1
ATOM 798 O O . GLU A 1 96 ? -12.173 -6.378 14.252 1.00 82.81 96 GLU A O 1
ATOM 803 N N . VAL A 1 97 ? -12.167 -8.198 15.565 1.00 82.00 97 VAL A N 1
ATOM 804 C CA . VAL A 1 97 ? -11.849 -9.154 14.504 1.00 82.00 97 VAL A CA 1
ATOM 805 C C . VAL A 1 97 ? -12.865 -10.277 14.581 1.00 82.00 97 VAL A C 1
ATOM 807 O O . VAL A 1 97 ? -12.942 -10.958 15.599 1.00 82.00 97 VAL A O 1
ATOM 810 N N . ASP A 1 98 ? -13.612 -10.476 13.502 1.00 81.81 98 ASP A N 1
ATOM 811 C CA . ASP A 1 98 ? -14.622 -11.521 13.367 1.00 81.81 98 ASP A CA 1
ATOM 812 C C . ASP A 1 98 ? -14.249 -12.461 12.210 1.00 81.81 98 ASP A C 1
ATOM 814 O O . ASP A 1 98 ? -13.933 -12.013 11.104 1.00 81.81 98 ASP A O 1
ATOM 818 N N . ASN A 1 99 ? -14.252 -13.770 12.473 1.00 84.31 99 ASN A N 1
ATOM 819 C CA . ASN A 1 99 ? -14.040 -14.819 11.470 1.00 84.31 99 ASN A CA 1
ATOM 820 C C . ASN A 1 99 ? -15.302 -15.660 11.199 1.00 84.31 99 ASN A C 1
ATOM 822 O O . ASN A 1 99 ? -15.202 -16.716 10.566 1.00 84.31 99 ASN A O 1
ATOM 826 N N . THR A 1 100 ? -16.477 -15.202 11.644 1.00 83.62 100 THR A N 1
ATOM 827 C CA . THR A 1 100 ? -17.766 -15.861 11.410 1.00 83.62 100 THR A CA 1
ATOM 828 C C . THR A 1 100 ? -17.986 -16.125 9.922 1.00 83.62 100 THR A C 1
ATOM 830 O O . THR A 1 100 ? -17.974 -15.225 9.074 1.00 83.62 100 THR A O 1
ATOM 833 N N . ARG A 1 101 ? -18.189 -17.400 9.575 1.00 80.19 101 ARG A N 1
ATOM 834 C CA . ARG A 1 101 ? -18.400 -17.820 8.185 1.00 80.19 101 ARG A CA 1
ATOM 835 C C . ARG A 1 101 ? -19.782 -17.403 7.693 1.00 80.19 101 ARG A C 1
ATOM 837 O O . ARG A 1 101 ? -20.794 -17.658 8.337 1.00 80.19 101 ARG A O 1
ATOM 844 N N . ARG A 1 102 ? -19.825 -16.827 6.490 1.00 81.06 102 ARG A N 1
ATOM 845 C CA . ARG A 1 102 ? -21.055 -16.361 5.832 1.00 81.06 102 ARG A CA 1
ATOM 846 C C . ARG A 1 102 ? -21.289 -17.112 4.523 1.00 81.06 102 ARG A C 1
ATOM 848 O O . ARG A 1 102 ? -20.337 -17.518 3.858 1.00 81.06 102 ARG A O 1
ATOM 855 N N . ALA A 1 103 ? -22.554 -17.308 4.150 1.00 83.88 103 ALA A N 1
ATOM 856 C CA . ALA A 1 103 ? -22.930 -18.051 2.940 1.00 83.88 103 ALA A CA 1
ATOM 857 C C . ALA A 1 103 ? -22.500 -17.340 1.643 1.00 83.88 103 ALA A C 1
ATOM 859 O O . ALA A 1 103 ? -22.130 -17.992 0.671 1.00 83.88 103 ALA A O 1
ATOM 860 N N . ASP A 1 104 ? -22.530 -16.010 1.664 1.00 82.62 104 ASP A N 1
ATOM 861 C CA . ASP A 1 104 ? -22.081 -15.074 0.630 1.00 82.62 104 ASP A CA 1
ATOM 862 C C . ASP A 1 104 ? -20.615 -14.628 0.809 1.00 82.62 104 ASP A C 1
ATOM 864 O O . ASP A 1 104 ? -20.090 -13.853 0.008 1.00 82.62 104 ASP A O 1
ATOM 868 N N . GLY A 1 105 ? -19.937 -15.124 1.849 1.00 75.69 105 GLY A N 1
ATOM 869 C CA . GLY A 1 105 ? -18.532 -14.847 2.119 1.00 75.69 105 GLY A CA 1
ATOM 870 C C . GLY A 1 105 ? -17.577 -15.585 1.177 1.00 75.69 105 GLY A C 1
ATOM 871 O O . GLY A 1 105 ? -17.877 -16.657 0.649 1.00 75.69 105 GLY A O 1
ATOM 872 N N . VAL A 1 106 ? -16.378 -15.022 1.012 1.00 77.19 106 VAL A N 1
ATOM 873 C CA . VAL A 1 106 ? -15.241 -15.684 0.361 1.00 77.19 106 VAL A CA 1
ATOM 874 C C . VAL A 1 106 ? -14.072 -15.715 1.356 1.00 77.19 106 VAL A C 1
ATOM 876 O O . VAL A 1 106 ? -13.552 -14.645 1.678 1.00 77.19 106 VAL A O 1
ATOM 879 N N . PRO A 1 107 ? -13.624 -16.897 1.829 1.00 77.81 107 PRO A N 1
ATOM 880 C CA . PRO A 1 107 ? -14.161 -18.239 1.562 1.00 77.81 107 PRO A CA 1
ATOM 881 C C . PRO A 1 107 ? -15.583 -18.473 2.108 1.00 77.81 107 PRO A C 1
ATOM 883 O O . PRO A 1 107 ? -15.991 -17.852 3.087 1.00 77.81 107 PRO A O 1
ATOM 886 N N . SER A 1 108 ? -16.323 -19.386 1.471 1.00 77.00 108 SER A N 1
ATOM 887 C CA . SER A 1 108 ? -17.702 -19.731 1.859 1.00 77.00 108 SER A CA 1
ATOM 888 C C . SER A 1 108 ? -17.758 -20.702 3.050 1.00 77.00 108 SER A C 1
ATOM 890 O O . SER A 1 108 ? -16.729 -21.210 3.498 1.00 77.00 108 SER A O 1
ATOM 892 N N . ILE A 1 109 ? -18.971 -21.022 3.520 1.00 81.94 109 ILE A N 1
ATOM 893 C CA . ILE A 1 109 ? -19.229 -22.001 4.598 1.00 81.94 109 ILE A CA 1
ATOM 894 C C . ILE A 1 109 ? -18.518 -23.347 4.359 1.00 81.94 109 ILE A C 1
ATOM 896 O O . ILE A 1 109 ? -17.955 -23.915 5.298 1.00 81.94 109 ILE A O 1
ATOM 900 N N . HIS A 1 110 ? -18.536 -23.845 3.117 1.00 80.75 110 HIS A N 1
ATOM 901 C CA . HIS A 1 110 ? -17.931 -25.121 2.736 1.00 80.75 110 HIS A CA 1
ATOM 902 C C . HIS A 1 110 ? -16.547 -24.886 2.127 1.00 80.75 110 HIS A C 1
ATOM 904 O O . HIS A 1 110 ? -16.435 -24.371 1.012 1.00 80.75 110 HIS A O 1
ATOM 910 N N . THR A 1 111 ? -15.498 -25.271 2.853 1.00 76.44 111 THR A N 1
ATOM 911 C CA . THR A 1 111 ? -14.116 -25.235 2.369 1.00 76.44 111 THR A CA 1
ATOM 912 C C . THR A 1 111 ? -13.251 -26.264 3.106 1.00 76.44 111 THR A C 1
ATOM 914 O O . THR A 1 111 ? -13.603 -26.682 4.206 1.00 76.44 111 THR A O 1
ATOM 917 N N . ASP A 1 112 ? -12.139 -26.687 2.500 1.00 78.38 112 ASP A N 1
ATOM 918 C CA . ASP A 1 112 ? -11.267 -27.780 2.985 1.00 78.38 112 ASP A CA 1
ATOM 919 C C . ASP A 1 112 ? -10.122 -27.274 3.892 1.00 78.38 112 ASP A C 1
ATOM 921 O O . ASP A 1 112 ? -9.024 -27.825 3.936 1.00 78.38 112 ASP A O 1
ATOM 925 N N . TRP A 1 113 ? -10.344 -26.149 4.577 1.00 75.81 113 TRP A N 1
ATOM 926 C CA . TRP A 1 113 ? -9.381 -25.519 5.483 1.00 75.81 113 TRP A CA 1
ATOM 927 C C . TRP A 1 113 ? -10.089 -24.670 6.545 1.00 75.81 113 TRP A C 1
ATOM 929 O O . TRP A 1 113 ? -11.236 -24.258 6.376 1.00 75.81 113 TRP A O 1
ATOM 939 N N . TRP A 1 114 ? -9.392 -24.371 7.639 1.00 69.94 114 TRP A N 1
ATOM 940 C CA . TRP A 1 114 ? -9.904 -23.490 8.689 1.00 69.94 114 TRP A CA 1
ATOM 941 C C . TRP A 1 114 ? -9.607 -22.023 8.369 1.00 69.94 114 TRP A C 1
ATOM 943 O O . TRP A 1 114 ? -8.473 -21.663 8.048 1.00 69.94 114 TRP A O 1
ATOM 953 N N . ASN A 1 115 ? -10.624 -21.166 8.476 1.00 72.62 115 ASN A N 1
ATOM 954 C CA . ASN A 1 115 ? -10.471 -19.716 8.364 1.00 72.62 115 ASN A CA 1
ATOM 955 C C . ASN A 1 115 ? -10.165 -19.150 9.759 1.00 72.62 115 ASN A C 1
ATOM 957 O O . ASN A 1 115 ? -11.063 -18.726 10.488 1.00 72.62 115 ASN A O 1
ATOM 961 N N . TYR A 1 116 ? -8.893 -19.217 10.155 1.00 79.62 116 TYR A N 1
ATOM 962 C CA . TYR A 1 116 ? -8.452 -18.746 11.466 1.00 79.62 116 TYR A CA 1
ATOM 963 C C . TYR A 1 116 ? -8.705 -17.251 11.658 1.00 79.62 116 TYR A C 1
ATOM 965 O O . TYR A 1 116 ? -8.483 -16.447 10.749 1.00 79.62 116 TYR A O 1
ATOM 973 N N . GLY A 1 117 ? -9.143 -16.892 12.861 1.00 80.25 117 GLY A N 1
ATOM 974 C CA . GLY A 1 117 ? -9.359 -15.508 13.251 1.00 80.25 117 GLY A CA 1
ATOM 975 C C . GLY A 1 117 ? -8.134 -14.894 13.924 1.00 80.25 117 GLY A C 1
ATOM 976 O O . GLY A 1 117 ? -7.322 -15.579 14.552 1.00 80.25 117 GLY A O 1
ATOM 977 N N . GLY A 1 118 ? -8.023 -13.571 13.812 1.00 81.38 118 GLY A N 1
ATOM 978 C CA . GLY A 1 118 ? -7.091 -12.763 14.594 1.00 81.38 118 GLY A CA 1
ATOM 979 C C . GLY A 1 118 ? -6.289 -11.766 13.772 1.00 81.38 118 GLY A C 1
ATOM 980 O O . GLY A 1 118 ? -6.341 -11.727 12.542 1.00 81.38 118 GLY A O 1
ATOM 981 N N . LEU A 1 119 ? -5.486 -10.975 14.479 1.00 82.50 119 LEU A N 1
ATOM 982 C CA . LEU A 1 119 ? -4.449 -10.135 13.885 1.00 82.50 119 LEU A CA 1
ATOM 983 C C . LEU A 1 119 ? -3.245 -11.023 13.527 1.00 82.50 119 LEU A C 1
ATOM 985 O O . LEU A 1 119 ? -2.210 -11.025 14.193 1.00 82.50 119 LEU A O 1
ATOM 989 N N . THR A 1 120 ? -3.416 -11.833 12.480 1.00 80.75 120 THR A N 1
ATOM 990 C CA . THR A 1 120 ? -2.454 -12.860 12.036 1.00 80.75 120 THR A CA 1
ATOM 991 C C . THR A 1 120 ? -1.186 -12.288 11.393 1.00 80.75 120 THR A C 1
ATOM 993 O O . THR A 1 120 ? -0.243 -13.031 11.118 1.00 80.75 120 THR A O 1
ATOM 996 N N . ARG A 1 121 ? -1.130 -10.967 11.179 1.00 78.69 121 ARG A N 1
ATOM 997 C CA . ARG A 1 121 ? 0.001 -10.229 10.601 1.00 78.69 121 ARG A CA 1
ATOM 998 C C . ARG A 1 121 ? 0.300 -8.943 11.366 1.00 78.69 121 ARG A C 1
ATOM 1000 O O . ARG A 1 121 ? -0.450 -8.554 12.259 1.00 78.69 121 ARG A O 1
ATOM 1007 N N . SER A 1 122 ? 1.438 -8.329 11.040 1.00 77.88 122 SER A N 1
ATOM 1008 C CA . SER A 1 122 ? 1.871 -7.053 11.613 1.00 77.88 122 SER A CA 1
ATOM 1009 C C . SER A 1 122 ? 0.777 -5.995 11.499 1.00 77.88 122 SER A C 1
ATOM 1011 O O . SER A 1 122 ? 0.138 -5.871 10.455 1.00 77.88 122 SER A O 1
ATOM 1013 N N . VAL A 1 123 ? 0.609 -5.231 12.577 1.00 78.56 123 VAL A N 1
ATOM 1014 C CA . VAL A 1 123 ? -0.167 -3.990 12.603 1.00 78.56 123 VAL A CA 1
ATOM 1015 C C . VAL A 1 123 ? 0.825 -2.860 12.817 1.00 78.56 123 VAL A C 1
ATOM 1017 O O . VAL A 1 123 ? 1.548 -2.868 13.817 1.00 78.56 123 VAL A O 1
ATOM 1020 N N . GLU A 1 124 ? 0.876 -1.914 11.888 1.00 78.56 124 GLU A N 1
ATOM 1021 C CA . GLU A 1 124 ? 1.889 -0.856 11.871 1.00 78.56 124 GLU A CA 1
ATOM 1022 C C . GLU A 1 124 ? 1.233 0.527 11.855 1.00 78.56 124 GLU A C 1
ATOM 1024 O O . GLU A 1 124 ? 0.230 0.733 11.176 1.00 78.56 124 GLU A O 1
ATOM 1029 N N . LEU A 1 125 ? 1.802 1.469 12.612 1.00 77.12 125 LEU A N 1
ATOM 1030 C CA . LEU A 1 125 ? 1.471 2.892 12.538 1.00 77.12 125 LEU A CA 1
ATOM 1031 C C . LEU A 1 125 ? 2.586 3.581 11.749 1.00 77.12 125 LEU A C 1
ATOM 1033 O O . LEU A 1 125 ? 3.742 3.550 12.171 1.00 77.12 125 LEU A O 1
ATOM 1037 N N . MET A 1 126 ? 2.237 4.179 10.614 1.00 79.19 126 MET A N 1
ATOM 1038 C CA . MET A 1 126 ? 3.156 4.886 9.729 1.00 79.19 126 MET A CA 1
ATOM 1039 C C . MET A 1 126 ? 2.852 6.381 9.737 1.00 79.19 126 MET A C 1
ATOM 1041 O O . MET A 1 126 ? 1.722 6.805 9.491 1.00 79.19 126 MET A O 1
ATOM 1045 N N . GLU A 1 127 ? 3.886 7.171 9.991 1.00 79.00 127 GLU A N 1
ATOM 1046 C CA . GLU A 1 127 ? 3.849 8.625 9.903 1.00 79.00 127 GLU A CA 1
ATOM 1047 C C . GLU A 1 127 ? 4.316 9.055 8.502 1.00 79.00 127 GLU A C 1
ATOM 1049 O O . GLU A 1 127 ? 5.438 8.742 8.097 1.00 79.00 127 GLU A O 1
ATOM 1054 N N . VAL A 1 128 ? 3.457 9.747 7.753 1.00 84.50 128 VAL A N 1
ATOM 1055 C CA . VAL A 1 128 ? 3.696 10.167 6.358 1.00 84.50 128 VAL A CA 1
ATOM 1056 C C . VAL A 1 128 ? 3.673 11.699 6.217 1.00 84.50 128 VAL A C 1
ATOM 1058 O O . VAL A 1 128 ? 3.192 12.392 7.117 1.00 84.50 128 VAL A O 1
ATOM 1061 N N . PRO A 1 129 ? 4.198 12.290 5.128 1.00 86.69 129 PRO A N 1
ATOM 1062 C CA . PRO A 1 129 ? 4.023 13.721 4.871 1.00 86.69 129 PRO A CA 1
ATOM 1063 C C . PRO A 1 129 ? 2.548 14.086 4.614 1.00 86.69 129 PRO A C 1
ATOM 1065 O O . PRO A 1 129 ? 1.728 13.224 4.306 1.00 86.69 129 PRO A O 1
ATOM 1068 N N . GLY A 1 130 ? 2.208 15.379 4.705 1.00 83.50 130 GLY A N 1
ATOM 1069 C CA . GLY A 1 130 ? 0.840 15.887 4.481 1.00 83.50 130 GLY A CA 1
ATOM 1070 C C . GLY A 1 130 ? 0.281 15.670 3.065 1.00 83.50 130 GLY A C 1
ATOM 1071 O O . GLY A 1 130 ? -0.925 15.790 2.855 1.00 83.50 130 GLY A O 1
ATOM 1072 N N . ALA A 1 131 ? 1.143 15.323 2.109 1.00 88.00 131 ALA A N 1
ATOM 1073 C CA . ALA A 1 131 ? 0.774 14.693 0.849 1.00 88.00 131 ALA A CA 1
ATOM 1074 C C . ALA A 1 131 ? 1.767 13.557 0.559 1.00 88.00 131 ALA A C 1
ATOM 1076 O O . ALA A 1 131 ? 2.970 13.727 0.751 1.00 88.00 131 ALA A O 1
ATOM 1077 N N . PHE A 1 132 ? 1.274 12.393 0.143 1.00 89.00 132 PHE A N 1
ATOM 1078 C CA . PHE A 1 132 ? 2.067 11.160 0.063 1.00 89.00 132 PHE A CA 1
ATOM 1079 C C . PHE A 1 132 ? 1.630 10.261 -1.098 1.00 89.00 132 PHE A C 1
ATOM 1081 O O . PHE A 1 132 ? 0.539 10.423 -1.650 1.00 89.00 132 PHE A O 1
ATOM 1088 N N . ILE A 1 133 ? 2.476 9.301 -1.478 1.00 90.75 133 ILE A N 1
ATOM 1089 C CA . ILE A 1 133 ? 2.196 8.333 -2.542 1.00 90.75 133 ILE A CA 1
ATOM 1090 C C . ILE A 1 133 ? 1.212 7.290 -2.002 1.00 90.75 133 ILE A C 1
ATOM 1092 O O . ILE A 1 133 ? 1.558 6.443 -1.178 1.00 90.75 133 ILE A O 1
ATOM 1096 N N . GLN A 1 134 ? -0.035 7.359 -2.468 1.00 88.62 134 GLN A N 1
ATOM 1097 C CA . GLN A 1 134 ? -1.098 6.445 -2.059 1.00 88.62 134 GLN A CA 1
ATOM 1098 C C . GLN A 1 134 ? -0.988 5.104 -2.787 1.00 88.62 134 GLN A C 1
ATOM 1100 O O . GLN A 1 134 ? -1.056 4.052 -2.156 1.00 88.62 134 GLN A O 1
ATOM 1105 N N . ASP A 1 135 ? -0.830 5.148 -4.111 1.00 90.50 135 ASP A N 1
ATOM 1106 C CA . ASP A 1 135 ? -0.756 3.967 -4.973 1.00 90.50 135 ASP A CA 1
ATOM 1107 C C . ASP A 1 135 ? -0.026 4.303 -6.286 1.00 90.50 135 ASP A C 1
ATOM 1109 O O . ASP A 1 135 ? 0.090 5.470 -6.678 1.00 90.50 135 ASP A O 1
ATOM 1113 N N . TYR A 1 136 ? 0.474 3.288 -6.984 1.00 95.19 136 TYR A N 1
ATOM 1114 C CA . TYR A 1 136 ? 1.119 3.440 -8.283 1.00 95.19 136 TYR A CA 1
ATOM 1115 C C . TYR A 1 136 ? 1.070 2.149 -9.107 1.00 95.19 136 TYR A C 1
ATOM 1117 O O . TYR A 1 136 ? 1.059 1.031 -8.594 1.00 95.19 136 TYR A O 1
ATOM 1125 N N . SER A 1 137 ? 1.152 2.295 -10.429 1.00 95.31 137 SER A N 1
ATOM 1126 C CA . SER A 1 137 ? 1.428 1.178 -11.332 1.00 95.31 137 SER A CA 1
ATOM 1127 C C . SER A 1 137 ? 2.547 1.533 -12.295 1.00 95.31 137 SER A C 1
ATOM 1129 O O . SER A 1 137 ? 2.574 2.627 -12.855 1.00 95.31 137 SER A O 1
ATOM 1131 N N . LEU A 1 138 ? 3.446 0.578 -12.525 1.00 94.00 138 LEU A N 1
ATOM 1132 C CA . LEU A 1 138 ? 4.508 0.646 -13.525 1.00 94.00 138 LEU A CA 1
ATOM 1133 C C . LEU A 1 138 ? 4.580 -0.686 -14.268 1.00 94.00 138 LEU A C 1
ATOM 1135 O O . LEU A 1 138 ? 4.735 -1.749 -13.666 1.00 94.00 138 LEU A O 1
ATOM 1139 N N . HIS A 1 139 ? 4.457 -0.639 -15.591 1.00 91.56 139 HIS A N 1
ATOM 1140 C CA . HIS A 1 139 ? 4.393 -1.830 -16.430 1.00 91.56 139 HIS A CA 1
ATOM 1141 C C . HIS A 1 139 ? 4.918 -1.558 -17.842 1.00 91.56 139 HIS A C 1
ATOM 1143 O O . HIS A 1 139 ? 5.025 -0.422 -18.289 1.00 91.56 139 HIS A O 1
ATOM 1149 N N . LEU A 1 140 ? 5.251 -2.612 -18.588 1.00 91.75 140 LEU A N 1
ATOM 1150 C CA . LEU A 1 140 ? 5.613 -2.450 -19.995 1.00 91.75 140 LEU A CA 1
ATOM 1151 C C . LEU A 1 140 ? 4.385 -2.114 -20.839 1.00 91.75 140 LEU A C 1
ATOM 1153 O O . LEU A 1 140 ? 3.371 -2.817 -20.774 1.00 91.75 140 LEU A O 1
ATOM 1157 N N . ALA A 1 141 ? 4.534 -1.112 -21.702 1.00 91.06 141 ALA A N 1
ATOM 1158 C CA . ALA A 1 141 ? 3.534 -0.762 -22.696 1.00 91.06 141 ALA A CA 1
ATOM 1159 C C . ALA A 1 141 ? 3.191 -1.955 -23.595 1.00 91.06 141 ALA A C 1
ATOM 1161 O O . ALA A 1 141 ? 4.044 -2.794 -23.934 1.00 91.06 141 ALA A O 1
ATOM 1162 N N . LYS A 1 142 ? 1.936 -2.026 -24.042 1.00 84.75 142 LYS A N 1
ATOM 1163 C CA . LYS A 1 142 ? 1.441 -3.156 -24.837 1.00 84.75 142 LYS A CA 1
ATOM 1164 C C . LYS A 1 142 ? 2.163 -3.249 -26.185 1.00 84.75 142 LYS A C 1
ATOM 1166 O O . LYS A 1 142 ? 1.935 -2.461 -27.094 1.00 84.75 142 LYS A O 1
ATOM 1171 N N . GLY A 1 143 ? 3.016 -4.262 -26.336 1.00 79.69 143 GLY A N 1
ATOM 1172 C CA . GLY A 1 143 ? 3.881 -4.421 -27.514 1.00 79.69 143 GLY A CA 1
ATOM 1173 C C . GLY A 1 143 ? 5.150 -3.554 -27.515 1.00 79.69 143 GLY A C 1
ATOM 1174 O O . GLY A 1 143 ? 5.901 -3.612 -28.484 1.00 79.69 143 GLY A O 1
ATOM 1175 N N . GLY A 1 144 ? 5.444 -2.825 -26.432 1.00 76.62 144 GLY A N 1
ATOM 1176 C CA . GLY A 1 144 ? 6.659 -2.013 -26.289 1.00 76.62 144 GLY A CA 1
ATOM 1177 C C . GLY A 1 144 ? 7.962 -2.823 -26.217 1.00 76.62 144 GLY A C 1
ATOM 1178 O O . GLY A 1 144 ? 9.035 -2.262 -26.411 1.00 76.62 144 GLY A O 1
ATOM 1179 N N . ASN A 1 145 ? 7.893 -4.140 -25.973 1.00 81.38 145 ASN A N 1
ATOM 1180 C CA . ASN A 1 145 ? 9.037 -5.070 -25.981 1.00 81.38 145 ASN A CA 1
ATOM 1181 C C . ASN A 1 145 ? 10.252 -4.559 -25.171 1.00 81.38 145 ASN A C 1
ATOM 1183 O O . ASN A 1 145 ? 11.378 -4.570 -25.666 1.00 81.38 145 ASN A O 1
ATOM 1187 N N . GLY A 1 146 ? 10.013 -4.056 -23.954 1.00 86.12 146 GLY A N 1
ATOM 1188 C CA . GLY A 1 146 ? 11.061 -3.526 -23.072 1.00 86.12 146 GLY A CA 1
ATOM 1189 C C . GLY A 1 146 ? 11.563 -2.113 -23.403 1.00 86.12 146 GLY A C 1
ATOM 1190 O O . GLY A 1 146 ? 12.569 -1.706 -22.833 1.00 86.12 146 GLY A O 1
ATOM 1191 N N . ARG A 1 147 ? 10.918 -1.374 -24.321 1.00 88.62 147 ARG A N 1
ATOM 1192 C CA . ARG A 1 147 ? 11.342 -0.018 -24.745 1.00 88.62 147 ARG A CA 1
ATOM 1193 C C . ARG A 1 147 ? 10.503 1.133 -24.204 1.00 88.62 147 ARG A C 1
ATOM 1195 O O . ARG A 1 147 ? 10.957 2.268 -24.229 1.00 88.62 147 ARG A O 1
ATOM 1202 N N . LEU A 1 148 ? 9.293 0.847 -23.741 1.00 90.38 148 LEU A N 1
ATOM 1203 C CA . LEU A 1 148 ? 8.367 1.835 -23.205 1.00 90.38 148 LEU A CA 1
ATOM 1204 C C . LEU A 1 148 ? 7.760 1.269 -21.922 1.00 90.38 148 LEU A C 1
ATOM 1206 O O . LEU A 1 148 ? 7.166 0.185 -21.951 1.00 90.38 148 LEU A O 1
ATOM 1210 N N . ILE A 1 149 ? 7.956 1.982 -20.816 1.00 92.38 149 ILE A N 1
ATOM 1211 C CA . ILE A 1 149 ? 7.239 1.754 -19.559 1.00 92.38 149 ILE A CA 1
ATOM 1212 C C . ILE A 1 149 ? 6.072 2.743 -19.537 1.00 92.38 149 ILE A C 1
ATOM 1214 O O . ILE A 1 149 ? 6.257 3.930 -19.805 1.00 92.38 149 ILE A O 1
ATOM 1218 N N . GLU A 1 150 ? 4.885 2.246 -19.226 1.00 94.62 150 GLU A N 1
ATOM 1219 C CA . GLU A 1 150 ? 3.677 3.028 -18.973 1.00 94.62 150 GLU A CA 1
ATOM 1220 C C . GLU A 1 150 ? 3.257 2.827 -17.516 1.00 94.62 150 GLU A C 1
ATOM 1222 O O . GLU A 1 150 ? 3.633 1.846 -16.864 1.00 94.62 150 GLU A O 1
ATOM 1227 N N . GLY A 1 151 ? 2.507 3.780 -16.976 1.00 95.44 151 GLY A N 1
ATOM 1228 C CA . GLY A 1 151 ? 2.125 3.733 -15.578 1.00 95.44 151 GLY A CA 1
ATOM 1229 C C . GLY A 1 151 ? 1.405 4.979 -15.103 1.00 95.44 151 GLY A C 1
ATOM 1230 O O . GLY A 1 151 ? 1.039 5.848 -15.892 1.00 95.44 151 GLY A O 1
ATOM 1231 N N . TRP A 1 152 ? 1.217 5.051 -13.796 1.00 96.44 152 TRP A N 1
ATOM 1232 C CA . TRP A 1 152 ? 0.662 6.203 -13.100 1.00 96.44 152 TRP A CA 1
ATOM 1233 C C . TRP A 1 152 ? 1.062 6.162 -11.627 1.00 96.44 152 TRP A C 1
ATOM 1235 O O . TRP A 1 152 ? 1.338 5.094 -11.084 1.00 96.44 152 TRP A O 1
ATOM 1245 N N . VAL A 1 153 ? 1.063 7.326 -10.988 1.00 96.50 153 VAL A N 1
ATOM 1246 C CA . VAL A 1 153 ? 1.213 7.507 -9.540 1.00 96.50 153 VAL A CA 1
ATOM 1247 C C . VAL A 1 153 ? 0.023 8.329 -9.057 1.00 96.50 153 VAL A C 1
ATOM 1249 O O . VAL A 1 153 ? -0.333 9.327 -9.687 1.00 96.50 153 VAL A O 1
ATOM 1252 N N . GLN A 1 154 ? -0.603 7.894 -7.968 1.00 93.94 154 GLN A N 1
ATOM 1253 C CA . GLN A 1 154 ? -1.691 8.590 -7.294 1.00 93.94 154 GLN A CA 1
ATOM 1254 C C . GLN A 1 154 ? -1.203 9.069 -5.928 1.00 93.94 154 GLN A C 1
ATOM 1256 O O . GLN A 1 154 ? -0.715 8.278 -5.119 1.00 93.94 154 GLN A O 1
ATOM 1261 N N . LEU A 1 155 ? -1.352 10.364 -5.675 1.00 91.81 155 LEU A N 1
ATOM 1262 C CA . LEU A 1 155 ? -1.097 10.974 -4.378 1.00 91.81 155 LEU A CA 1
ATOM 1263 C C . LEU A 1 155 ? -2.398 11.093 -3.575 1.00 91.81 155 LEU A C 1
ATOM 1265 O O . LEU A 1 155 ? -3.471 11.285 -4.156 1.00 91.81 155 LEU A O 1
ATOM 1269 N N . ASN A 1 156 ? -2.275 11.025 -2.252 1.00 86.81 156 ASN A N 1
ATOM 1270 C CA . ASN A 1 156 ? -3.275 11.498 -1.293 1.00 86.81 156 ASN A CA 1
ATOM 1271 C C . ASN A 1 156 ? -2.748 12.778 -0.614 1.00 86.81 156 ASN A C 1
ATOM 1273 O O . ASN A 1 156 ? -1.536 12.999 -0.569 1.00 86.81 156 ASN A O 1
ATOM 1277 N N . GLY A 1 157 ? -3.647 13.617 -0.098 1.00 85.06 157 GLY A N 1
ATOM 1278 C CA . GLY A 1 157 ? -3.334 14.936 0.458 1.00 85.06 157 GLY A CA 1
ATOM 1279 C C . GLY A 1 157 ? -3.248 16.056 -0.587 1.00 85.06 157 GLY A C 1
ATOM 1280 O O . GLY A 1 157 ? -3.469 15.856 -1.784 1.00 85.06 157 GLY A O 1
ATOM 1281 N N . VAL A 1 158 ? -2.949 17.274 -0.126 1.00 79.06 158 VAL A N 1
ATOM 1282 C CA . VAL A 1 158 ? -2.842 18.462 -0.991 1.00 79.06 158 VAL A CA 1
ATOM 1283 C C . VAL A 1 158 ? -1.410 18.589 -1.506 1.00 79.06 158 VAL A C 1
ATOM 1285 O O . VAL A 1 158 ? -0.536 19.092 -0.803 1.00 79.06 158 VAL A O 1
ATOM 1288 N N . ALA A 1 159 ? -1.172 18.143 -2.741 1.00 75.38 159 ALA A N 1
ATOM 1289 C CA . ALA A 1 159 ? 0.124 18.299 -3.394 1.00 75.38 159 ALA A CA 1
ATOM 1290 C C . ALA A 1 159 ? 0.475 19.788 -3.586 1.00 75.38 159 ALA A C 1
ATOM 1292 O O . ALA A 1 159 ? -0.312 20.573 -4.119 1.00 75.38 159 ALA A O 1
ATOM 1293 N N . SER A 1 160 ? 1.673 20.157 -3.139 1.00 74.12 160 SER A N 1
ATOM 1294 C CA . SER A 1 160 ? 2.265 21.496 -3.200 1.00 74.12 160 SER A CA 1
ATOM 1295 C C . SER A 1 160 ? 3.328 21.618 -4.299 1.00 74.12 160 SER A C 1
ATOM 1297 O O . SER A 1 160 ? 3.500 22.687 -4.890 1.00 74.12 160 SER A O 1
ATOM 1299 N N . GLY A 1 161 ? 4.030 20.521 -4.586 1.00 72.50 161 GLY A N 1
ATOM 1300 C CA . GLY A 1 161 ? 4.920 20.368 -5.721 1.00 72.50 161 GLY A CA 1
ATOM 1301 C C . GLY A 1 161 ? 4.169 20.069 -7.017 1.00 72.50 161 GLY A C 1
ATOM 1302 O O . GLY A 1 161 ? 2.966 19.816 -7.057 1.00 72.50 161 GLY A O 1
ATOM 1303 N N . LEU A 1 162 ? 4.913 20.146 -8.120 1.00 84.00 162 LEU A N 1
ATOM 1304 C CA . LEU A 1 162 ? 4.357 20.112 -9.474 1.00 84.00 162 LEU A CA 1
ATOM 1305 C C . LEU A 1 162 ? 4.665 18.814 -10.228 1.00 84.00 162 LEU A C 1
ATOM 1307 O O . LEU A 1 162 ? 4.128 18.621 -11.314 1.00 84.00 162 LEU A O 1
ATOM 1311 N N . GLU A 1 163 ? 5.537 17.948 -9.703 1.00 94.00 163 GLU A N 1
ATOM 1312 C CA . GLU A 1 163 ? 6.088 16.797 -10.426 1.00 94.00 163 GLU A CA 1
ATOM 1313 C C . GLU A 1 163 ? 6.306 15.573 -9.522 1.00 94.00 163 GLU A C 1
ATOM 1315 O O . GLU A 1 163 ? 6.798 15.696 -8.401 1.00 94.00 163 GLU A O 1
ATOM 1320 N N . VAL A 1 164 ? 6.054 14.381 -10.067 1.00 95.94 164 VAL A N 1
ATOM 1321 C CA . VAL A 1 164 ? 6.577 13.105 -9.552 1.00 95.94 164 VAL A CA 1
ATOM 1322 C C . VAL A 1 164 ? 7.878 12.780 -10.280 1.00 95.94 164 VAL A C 1
ATOM 1324 O O . VAL A 1 164 ? 7.976 12.982 -11.493 1.00 95.94 164 VAL A O 1
ATOM 1327 N N . SER A 1 165 ? 8.860 12.224 -9.570 1.00 95.94 165 SER A N 1
ATOM 1328 C CA . SER A 1 165 ? 10.074 11.659 -10.172 1.00 95.94 165 SER A CA 1
ATOM 1329 C C . SER A 1 165 ? 10.148 10.141 -10.003 1.00 95.94 165 SER A C 1
ATOM 1331 O O . SER A 1 165 ? 9.725 9.600 -8.983 1.00 95.94 165 SER A O 1
ATOM 1333 N N . VAL A 1 166 ? 10.675 9.460 -11.024 1.00 96.12 166 VAL A N 1
ATOM 1334 C CA . VAL A 1 166 ? 10.866 8.003 -11.064 1.00 96.12 166 VAL A CA 1
ATOM 1335 C C . VAL A 1 166 ? 12.294 7.703 -11.503 1.00 96.12 166 VAL A C 1
ATOM 1337 O O . VAL A 1 166 ? 12.717 8.112 -12.586 1.00 96.12 166 VAL A O 1
ATOM 1340 N N . GLU A 1 167 ? 13.032 6.965 -10.682 1.00 93.75 167 GLU A N 1
ATOM 1341 C CA . GLU A 1 167 ? 14.416 6.568 -10.935 1.00 93.75 167 GLU A CA 1
ATOM 1342 C C . GLU A 1 167 ? 14.545 5.043 -11.008 1.00 93.75 167 GLU A C 1
ATOM 1344 O O . GLU A 1 167 ? 14.035 4.319 -10.153 1.00 93.75 167 GLU A O 1
ATOM 1349 N N . ILE A 1 168 ? 15.267 4.551 -12.017 1.00 91.88 168 ILE A N 1
ATOM 1350 C CA . ILE A 1 168 ? 15.649 3.142 -12.161 1.00 91.88 168 ILE A CA 1
ATOM 1351 C C . ILE A 1 168 ? 17.164 3.097 -12.434 1.00 91.88 168 ILE A C 1
ATOM 1353 O O . ILE A 1 168 ? 17.571 3.053 -13.603 1.00 91.88 168 ILE A O 1
ATOM 1357 N N . PRO A 1 169 ? 18.022 3.137 -11.390 1.00 89.00 169 PRO A N 1
ATOM 1358 C CA . PRO A 1 169 ? 19.467 3.360 -11.541 1.00 89.00 169 PRO A CA 1
ATOM 1359 C C . PRO A 1 169 ? 20.163 2.306 -12.410 1.00 89.00 169 PRO A C 1
ATOM 1361 O O . PRO A 1 169 ? 20.959 2.639 -13.286 1.00 89.00 169 PRO A O 1
ATOM 1364 N N . ASP A 1 170 ? 19.784 1.039 -12.236 1.00 84.69 170 ASP A N 1
ATOM 1365 C CA . ASP A 1 170 ? 20.267 -0.118 -13.005 1.00 84.69 170 ASP A CA 1
ATOM 1366 C C . ASP A 1 170 ? 19.940 -0.048 -14.502 1.00 84.69 170 ASP A C 1
ATOM 1368 O O . ASP A 1 170 ? 20.649 -0.618 -15.334 1.00 84.69 170 ASP A O 1
ATOM 1372 N N . ALA A 1 171 ? 18.849 0.637 -14.847 1.00 84.94 171 ALA A N 1
ATOM 1373 C CA . ALA A 1 171 ? 18.478 0.932 -16.222 1.00 84.94 171 ALA A CA 1
ATOM 1374 C C . ALA A 1 171 ? 19.021 2.291 -16.688 1.00 84.94 171 ALA A C 1
ATOM 1376 O O . ALA A 1 171 ? 18.852 2.617 -17.853 1.00 84.94 171 ALA A O 1
ATOM 1377 N N . GLY A 1 172 ? 19.641 3.089 -15.812 1.00 84.88 172 GLY A N 1
ATOM 1378 C CA . GLY A 1 172 ? 20.091 4.455 -16.088 1.00 84.88 172 GLY A CA 1
ATOM 1379 C C . GLY A 1 172 ? 18.966 5.482 -16.255 1.00 84.88 172 GLY A C 1
ATOM 1380 O O . GLY A 1 172 ? 19.233 6.570 -16.756 1.00 84.88 172 GLY A O 1
ATOM 1381 N N . ILE A 1 173 ? 17.726 5.147 -15.885 1.00 88.12 173 ILE A N 1
ATOM 1382 C CA . ILE A 1 173 ? 16.538 5.979 -16.123 1.00 88.12 173 ILE A CA 1
ATOM 1383 C C . ILE A 1 173 ? 16.330 6.951 -14.960 1.00 88.12 173 ILE A C 1
ATOM 1385 O O . ILE A 1 173 ? 16.254 6.532 -13.808 1.00 88.12 173 ILE A O 1
ATOM 1389 N N . TYR A 1 174 ? 16.128 8.227 -15.286 1.00 90.75 174 TYR A N 1
ATOM 1390 C CA . TYR A 1 174 ? 15.542 9.229 -14.396 1.00 90.75 174 TYR A CA 1
ATOM 1391 C C . TYR A 1 174 ? 14.469 9.992 -15.177 1.00 90.75 174 TYR A C 1
ATOM 1393 O O . TYR A 1 174 ? 14.762 10.589 -16.213 1.00 90.75 174 TYR A O 1
ATOM 1401 N N . TYR A 1 175 ? 13.225 9.930 -14.713 1.00 92.62 175 TYR A N 1
ATOM 1402 C CA . TYR A 1 175 ? 12.051 10.501 -15.370 1.00 92.62 175 TYR A CA 1
ATOM 1403 C C . TYR A 1 175 ? 11.291 11.426 -14.421 1.00 92.62 175 TYR A C 1
ATOM 1405 O O . TYR A 1 175 ? 11.297 11.225 -13.208 1.00 92.62 175 TYR A O 1
ATOM 1413 N N . LYS A 1 176 ? 10.610 12.422 -14.990 1.00 94.69 176 LYS A N 1
ATOM 1414 C CA . LYS A 1 176 ? 9.717 13.340 -14.282 1.00 94.69 176 LYS A CA 1
ATOM 1415 C C . LYS A 1 176 ? 8.406 13.472 -15.046 1.00 94.69 176 LYS A C 1
ATOM 1417 O O . LYS A 1 176 ? 8.431 13.524 -16.275 1.00 94.69 176 LYS A O 1
ATOM 1422 N N . SER A 1 177 ? 7.294 13.554 -14.323 1.00 95.25 177 SER A N 1
ATOM 1423 C CA . SER A 1 177 ? 5.964 13.797 -14.891 1.00 95.25 177 SER A CA 1
ATOM 1424 C C . SER A 1 177 ? 5.191 14.796 -14.032 1.00 95.25 177 SER A C 1
ATOM 1426 O O . SER A 1 177 ? 5.277 14.698 -12.805 1.00 95.25 177 SER A O 1
ATOM 1428 N N . PRO A 1 178 ? 4.444 15.746 -14.622 1.00 95.50 178 PRO A N 1
ATOM 1429 C CA . PRO A 1 178 ? 3.661 16.699 -13.851 1.00 95.50 178 PRO A CA 1
ATOM 1430 C C . PRO A 1 178 ? 2.514 16.022 -13.086 1.00 95.50 178 PRO A C 1
ATOM 1432 O O . PRO A 1 178 ? 1.904 15.064 -13.563 1.00 95.50 178 PRO A O 1
ATOM 1435 N N . ILE A 1 179 ? 2.190 16.563 -11.914 1.00 94.25 179 ILE A N 1
ATOM 1436 C CA . ILE A 1 179 ? 1.031 16.156 -11.113 1.00 94.25 179 ILE A CA 1
ATOM 1437 C C . ILE A 1 179 ? -0.202 16.909 -11.626 1.00 94.25 179 ILE A C 1
ATOM 1439 O O . ILE A 1 179 ? -0.199 18.134 -11.748 1.00 94.25 179 ILE A O 1
ATOM 1443 N N . SER A 1 180 ? -1.272 16.182 -11.943 1.00 91.44 180 SER A N 1
ATOM 1444 C CA . SER A 1 180 ? -2.559 16.779 -12.315 1.00 91.44 180 SER A CA 1
ATOM 1445 C C . SER A 1 180 ? -3.339 17.254 -11.075 1.00 91.44 180 SER A C 1
ATOM 1447 O O . SER A 1 180 ? -3.100 16.749 -9.976 1.00 91.44 180 SER A O 1
ATOM 1449 N N . PRO A 1 181 ? -4.332 18.158 -11.215 1.00 87.56 181 PRO A N 1
ATOM 1450 C CA . PRO A 1 181 ? -5.120 18.663 -10.082 1.00 87.56 181 PRO A CA 1
ATOM 1451 C C . PRO A 1 181 ? -5.863 17.600 -9.252 1.00 87.56 181 PRO A C 1
ATOM 1453 O O . PRO A 1 181 ? -6.329 17.913 -8.164 1.00 87.56 181 PRO A O 1
ATOM 1456 N N . SER A 1 182 ? -5.985 16.358 -9.737 1.00 89.38 182 SER A N 1
ATOM 1457 C CA . SER A 1 182 ? -6.546 15.226 -8.983 1.00 89.38 182 SER A CA 1
ATOM 1458 C C . SER A 1 182 ? -5.488 14.406 -8.222 1.00 89.38 182 SER A C 1
ATOM 1460 O O . SER A 1 182 ? -5.731 13.243 -7.901 1.00 89.38 182 SER A O 1
ATOM 1462 N N . GLY A 1 183 ? -4.279 14.945 -8.023 1.00 90.62 183 GLY A N 1
ATOM 1463 C CA . GLY A 1 183 ? -3.158 14.245 -7.381 1.00 90.62 183 GLY A CA 1
ATOM 1464 C C . GLY A 1 183 ? -2.555 13.109 -8.218 1.00 90.62 183 GLY A C 1
ATOM 1465 O O . GLY A 1 183 ? -1.770 12.321 -7.702 1.00 90.62 183 GLY A O 1
ATOM 1466 N N . ARG A 1 184 ? -2.914 12.995 -9.503 1.00 94.38 184 ARG A N 1
ATOM 1467 C CA . ARG A 1 184 ? -2.486 11.898 -10.385 1.00 94.38 184 ARG A CA 1
ATOM 1468 C C . ARG A 1 184 ? -1.397 12.354 -11.348 1.00 94.38 184 ARG A C 1
ATOM 1470 O O . ARG A 1 184 ? -1.593 13.351 -12.039 1.00 94.38 184 ARG A O 1
ATOM 1477 N N . ALA A 1 185 ? -0.311 11.598 -11.458 1.00 96.25 185 ALA A N 1
ATOM 1478 C CA . ALA A 1 185 ? 0.706 11.756 -12.497 1.00 96.25 185 ALA A CA 1
ATOM 1479 C C . ALA A 1 185 ? 0.749 10.495 -13.373 1.00 96.25 185 ALA A C 1
ATOM 1481 O O . ALA A 1 185 ? 1.169 9.433 -12.915 1.00 96.25 185 ALA A O 1
ATOM 1482 N N . ASP A 1 186 ? 0.312 10.590 -14.629 1.00 96.69 186 ASP A N 1
ATOM 1483 C CA . ASP A 1 186 ? 0.469 9.501 -15.600 1.00 96.69 186 ASP A CA 1
ATOM 1484 C C . ASP A 1 186 ? 1.916 9.464 -16.129 1.00 96.69 186 ASP A C 1
ATOM 1486 O O . ASP A 1 186 ? 2.585 10.495 -16.242 1.00 96.69 186 ASP A O 1
ATOM 1490 N N . LEU A 1 187 ? 2.430 8.269 -16.425 1.00 95.50 187 LEU A N 1
ATOM 1491 C CA . LEU A 1 187 ? 3.842 8.029 -16.731 1.00 95.50 187 LEU A CA 1
ATOM 1492 C C . LEU A 1 187 ? 4.004 7.382 -18.109 1.00 95.50 187 LEU A C 1
ATOM 1494 O O . LEU A 1 187 ? 3.368 6.371 -18.410 1.00 95.50 187 LEU A O 1
ATOM 1498 N N . SER A 1 188 ? 4.907 7.928 -18.928 1.00 94.56 188 SER A N 1
ATOM 1499 C CA . SER A 1 188 ? 5.292 7.347 -20.219 1.00 94.56 188 SER A CA 1
ATOM 1500 C C . SER A 1 188 ? 6.796 7.520 -20.436 1.00 94.56 188 SER A C 1
ATOM 1502 O O . SER A 1 188 ? 7.286 8.609 -20.737 1.00 94.56 188 SER A O 1
ATOM 1504 N N . ILE A 1 189 ? 7.544 6.440 -20.213 1.00 91.50 189 ILE A N 1
ATOM 1505 C CA . ILE A 1 189 ? 9.004 6.443 -20.088 1.00 91.50 189 ILE A CA 1
ATOM 1506 C C . ILE A 1 189 ? 9.603 5.675 -21.267 1.00 91.50 189 ILE A C 1
ATOM 1508 O O . ILE A 1 189 ? 9.641 4.439 -21.271 1.00 91.50 189 ILE A O 1
ATOM 1512 N N . ASN A 1 190 ? 10.088 6.401 -22.277 1.00 88.81 190 ASN A N 1
ATOM 1513 C CA . ASN A 1 190 ? 10.864 5.804 -23.360 1.00 88.81 190 ASN A CA 1
ATOM 1514 C C . ASN A 1 190 ? 12.265 5.448 -22.846 1.00 88.81 190 ASN A C 1
ATOM 1516 O O . ASN A 1 190 ? 13.079 6.319 -22.531 1.00 88.81 190 ASN A O 1
ATOM 1520 N N . VAL A 1 191 ? 12.548 4.150 -22.778 1.00 83.94 191 VAL A N 1
ATOM 1521 C CA . VAL A 1 191 ? 13.807 3.603 -22.259 1.00 83.94 191 VAL A CA 1
ATOM 1522 C C . VAL A 1 191 ? 14.990 4.113 -23.081 1.00 83.94 191 VAL A C 1
ATOM 1524 O O . VAL A 1 191 ? 16.014 4.460 -22.507 1.00 83.94 191 VAL A O 1
ATOM 1527 N N . ASN A 1 192 ? 14.848 4.250 -24.402 1.00 74.38 192 ASN A N 1
ATOM 1528 C CA . ASN A 1 192 ? 15.951 4.671 -25.274 1.00 74.38 192 ASN A CA 1
ATOM 1529 C C . ASN A 1 192 ? 16.408 6.114 -25.019 1.00 74.38 192 ASN A C 1
ATOM 1531 O O . ASN A 1 192 ? 17.593 6.415 -25.162 1.00 74.38 192 ASN A O 1
ATOM 1535 N N . ASP A 1 193 ? 15.479 6.992 -24.637 1.00 68.00 193 ASP A N 1
ATOM 1536 C CA . ASP A 1 193 ? 15.755 8.417 -24.436 1.00 68.00 193 ASP A CA 1
ATOM 1537 C C . ASP A 1 193 ? 16.391 8.684 -23.061 1.00 68.00 193 ASP A C 1
ATOM 1539 O O . ASP A 1 193 ? 17.078 9.689 -22.869 1.00 68.00 193 ASP A O 1
ATOM 1543 N N . LEU A 1 194 ? 16.177 7.774 -22.101 1.00 68.69 194 LEU A N 1
ATOM 1544 C CA . LEU A 1 194 ? 16.472 7.996 -20.685 1.00 68.69 194 LEU A CA 1
ATOM 1545 C C . LEU A 1 194 ? 17.541 7.055 -20.126 1.00 68.69 194 LEU A C 1
ATOM 1547 O O . LEU A 1 194 ? 18.407 7.532 -19.404 1.00 68.69 194 LEU A O 1
ATOM 1551 N N . ALA A 1 195 ? 17.572 5.777 -20.525 1.00 61.72 195 ALA A N 1
ATOM 1552 C CA . ALA A 1 195 ? 18.481 4.748 -19.993 1.00 61.72 195 ALA A CA 1
ATOM 1553 C C . ALA A 1 195 ? 19.984 5.046 -20.159 1.00 61.72 195 ALA A C 1
ATOM 1555 O O . ALA A 1 195 ? 20.850 4.349 -19.623 1.00 61.72 195 ALA A O 1
ATOM 1556 N N . CYS A 1 196 ? 20.316 6.066 -20.949 1.00 57.72 196 CYS A N 1
ATOM 1557 C CA . CYS A 1 196 ? 21.684 6.389 -21.313 1.00 57.72 196 CYS A CA 1
ATOM 1558 C C . CYS A 1 196 ? 22.076 7.862 -21.238 1.00 57.72 196 CYS A C 1
ATOM 1560 O O . CYS A 1 196 ? 23.271 8.162 -21.346 1.00 57.72 196 CYS A O 1
ATOM 1562 N N . GLY A 1 197 ? 21.126 8.783 -21.060 1.00 59.34 197 GLY A N 1
ATOM 1563 C CA . GLY A 1 197 ? 21.380 10.214 -21.227 1.00 59.34 197 GLY A CA 1
ATOM 1564 C C . GLY A 1 197 ? 22.169 10.510 -22.514 1.00 59.34 197 GLY A C 1
ATOM 1565 O O . GLY A 1 197 ? 21.918 9.935 -23.569 1.00 59.34 197 GLY A O 1
ATOM 1566 N N . LYS A 1 198 ? 23.194 11.368 -22.426 1.00 55.62 198 LYS A N 1
ATOM 1567 C CA . LYS A 1 198 ? 24.049 11.759 -23.568 1.00 55.62 198 LYS A CA 1
ATOM 1568 C C . LYS A 1 198 ? 25.233 10.804 -23.845 1.00 55.62 198 LYS A C 1
ATOM 1570 O O . LYS A 1 198 ? 26.251 11.244 -24.379 1.00 55.62 198 LYS A O 1
ATOM 1575 N N . LYS A 1 199 ? 25.170 9.524 -23.449 1.00 58.03 199 LYS A N 1
ATOM 1576 C CA . LYS A 1 199 ? 26.274 8.563 -23.676 1.00 58.03 199 LYS A CA 1
ATOM 1577 C C . LYS A 1 199 ? 26.408 8.174 -25.166 1.00 58.03 199 LYS A C 1
ATOM 1579 O O . LYS A 1 199 ? 25.410 8.164 -25.886 1.00 58.03 199 LYS A O 1
ATOM 1584 N N . PRO A 1 200 ? 27.617 7.824 -25.656 1.00 57.00 200 PRO A N 1
ATOM 1585 C CA . PRO A 1 200 ? 27.810 7.417 -27.050 1.00 57.00 200 PRO A CA 1
ATOM 1586 C C . PRO A 1 200 ? 27.033 6.143 -27.418 1.00 57.00 200 PRO A C 1
ATOM 1588 O O . PRO A 1 200 ? 27.029 5.167 -26.659 1.00 57.00 200 PRO A O 1
ATOM 1591 N N . ARG A 1 201 ? 26.447 6.123 -28.626 1.00 50.16 201 ARG A N 1
ATOM 1592 C CA . ARG A 1 201 ? 25.819 4.925 -29.217 1.00 50.16 201 ARG A CA 1
ATOM 1593 C C . ARG A 1 201 ? 26.794 3.740 -29.170 1.00 50.16 201 ARG A C 1
ATOM 1595 O O . ARG A 1 201 ? 27.945 3.875 -29.575 1.00 50.16 201 ARG A O 1
ATOM 1602 N N . GLY A 1 202 ? 26.324 2.594 -28.676 1.00 56.28 202 GLY A N 1
ATOM 1603 C CA . GLY A 1 202 ? 27.115 1.362 -28.529 1.00 56.28 202 GLY A CA 1
ATOM 1604 C C . GLY A 1 202 ? 27.563 1.017 -27.101 1.00 56.28 202 GLY A C 1
ATOM 1605 O O . GLY A 1 202 ? 27.951 -0.121 -26.864 1.00 56.28 202 GLY A O 1
ATOM 1606 N N . LYS A 1 203 ? 27.459 1.936 -26.125 1.00 59.59 203 LYS A N 1
ATOM 1607 C CA . LYS A 1 203 ? 27.600 1.625 -24.679 1.00 59.59 203 LYS A CA 1
ATOM 1608 C C . LYS A 1 203 ? 26.252 1.571 -23.944 1.00 59.59 203 LYS A C 1
ATOM 1610 O O . LYS A 1 203 ? 26.184 1.789 -22.737 1.00 59.59 203 LYS A O 1
ATOM 1615 N N . CYS A 1 204 ? 25.187 1.331 -24.699 1.00 62.44 204 CYS A N 1
ATOM 1616 C CA . CYS A 1 204 ? 23.803 1.573 -24.321 1.00 62.44 204 CYS A CA 1
ATOM 1617 C C . CYS A 1 204 ? 22.919 0.419 -24.767 1.00 62.44 204 CYS A C 1
ATOM 1619 O O . CYS A 1 204 ? 23.187 -0.191 -25.801 1.00 62.44 204 CYS A O 1
ATOM 1621 N N . ARG A 1 205 ? 21.880 0.125 -23.982 1.00 67.44 205 ARG A N 1
ATOM 1622 C CA . ARG A 1 205 ? 20.885 -0.894 -24.313 1.00 67.44 205 ARG A CA 1
ATOM 1623 C C . ARG A 1 205 ? 19.639 -0.217 -24.865 1.00 67.44 205 ARG A C 1
ATOM 1625 O O . ARG A 1 205 ? 19.051 0.618 -24.189 1.00 67.44 205 ARG A O 1
ATOM 1632 N N . ASP A 1 206 ? 19.206 -0.647 -26.044 1.00 76.62 206 ASP A N 1
ATOM 1633 C CA . ASP A 1 206 ? 18.005 -0.132 -26.718 1.00 76.62 206 ASP A CA 1
ATOM 1634 C C . ASP A 1 206 ? 16.702 -0.803 -26.216 1.00 76.62 206 ASP A C 1
ATOM 1636 O O . ASP A 1 206 ? 15.721 -0.901 -26.961 1.00 76.62 206 ASP A O 1
ATOM 1640 N N . SER A 1 207 ? 16.733 -1.389 -25.011 1.00 84.62 207 SER A N 1
ATOM 1641 C CA . SER A 1 207 ? 15.615 -1.986 -24.265 1.00 84.62 207 SER A CA 1
ATOM 1642 C C . SER A 1 207 ? 16.076 -2.459 -22.878 1.00 84.62 207 SER A C 1
ATOM 1644 O O . SER A 1 207 ? 17.249 -2.783 -22.681 1.00 84.62 207 SER A O 1
ATOM 1646 N N . LEU A 1 208 ? 15.133 -2.603 -21.946 1.00 88.19 208 LEU A N 1
ATOM 1647 C CA . LEU A 1 208 ? 15.327 -3.316 -20.680 1.00 88.19 208 LEU A CA 1
ATOM 1648 C C . LEU A 1 208 ? 15.644 -4.805 -20.902 1.00 88.19 208 LEU A C 1
ATOM 1650 O O . LEU A 1 208 ? 15.260 -5.403 -21.911 1.00 88.19 208 LEU A O 1
ATOM 1654 N N . GLU A 1 209 ? 16.303 -5.414 -19.919 1.00 89.38 209 GLU A N 1
ATOM 1655 C CA . GLU A 1 209 ? 16.359 -6.868 -19.764 1.00 89.38 209 GLU A CA 1
ATOM 1656 C C . GLU A 1 209 ? 15.026 -7.341 -19.181 1.00 89.38 209 GLU A C 1
ATOM 1658 O O . GLU A 1 209 ? 14.585 -6.846 -18.147 1.00 89.38 209 GLU A O 1
ATOM 1663 N N . LEU A 1 210 ? 14.358 -8.278 -19.852 1.00 90.50 210 LEU A N 1
ATOM 1664 C CA . LEU A 1 210 ? 13.042 -8.740 -19.417 1.00 90.50 210 LEU A CA 1
ATOM 1665 C C . LEU A 1 210 ? 13.159 -9.836 -18.356 1.00 90.50 210 LEU A C 1
ATOM 1667 O O . LEU A 1 210 ? 13.948 -10.769 -18.504 1.00 90.50 210 LEU A O 1
ATOM 1671 N N . TRP A 1 211 ? 12.312 -9.759 -17.331 1.00 91.94 211 TRP A N 1
ATOM 1672 C CA . TRP A 1 211 ? 12.160 -10.820 -16.340 1.00 91.94 211 TRP A CA 1
ATOM 1673 C C . TRP A 1 211 ? 11.559 -12.080 -16.980 1.00 91.94 211 TRP A C 1
ATOM 1675 O O . TRP A 1 211 ? 10.573 -12.017 -17.723 1.00 91.94 211 TRP A O 1
ATOM 1685 N N . SER A 1 212 ? 12.118 -13.237 -16.633 1.00 87.50 212 SER A N 1
ATOM 1686 C CA . SER A 1 212 ? 11.590 -14.572 -16.943 1.00 87.50 212 SER A CA 1
ATOM 1687 C C . SER A 1 212 ? 11.909 -15.547 -15.797 1.00 87.50 212 SER A C 1
ATOM 1689 O O . SER A 1 212 ? 12.797 -15.250 -14.999 1.00 87.50 212 SER A O 1
ATOM 1691 N N . PRO A 1 213 ? 11.227 -16.704 -15.688 1.00 88.94 213 PRO A N 1
ATOM 1692 C CA . PRO A 1 213 ? 11.582 -17.732 -14.704 1.00 88.94 213 PRO A CA 1
ATOM 1693 C C . PRO A 1 213 ? 13.034 -18.220 -14.828 1.00 88.94 213 PRO A C 1
ATOM 1695 O O . PRO A 1 213 ? 13.668 -18.515 -13.821 1.00 88.94 213 PRO A O 1
ATOM 1698 N N . GLU A 1 214 ? 13.564 -18.276 -16.051 1.00 92.12 214 GLU A N 1
ATOM 1699 C CA . GLU A 1 214 ? 14.922 -18.736 -16.360 1.00 92.12 214 GLU A CA 1
ATOM 1700 C C . GLU A 1 214 ? 15.980 -17.627 -16.199 1.00 92.12 214 GLU A C 1
ATOM 1702 O O . GLU A 1 214 ? 17.148 -17.916 -15.949 1.00 92.12 214 GLU A O 1
ATOM 1707 N N . ALA A 1 215 ? 15.577 -16.359 -16.328 1.00 88.75 215 ALA A N 1
ATOM 1708 C CA . ALA A 1 215 ? 16.412 -15.177 -16.114 1.00 88.75 215 ALA A CA 1
ATOM 1709 C C . ALA A 1 215 ? 15.622 -14.102 -15.330 1.00 88.75 215 ALA A C 1
ATOM 1711 O O . ALA A 1 215 ? 15.019 -13.201 -15.932 1.00 88.75 215 ALA A O 1
ATOM 1712 N N . PRO A 1 216 ? 15.579 -14.191 -13.986 1.00 91.94 216 PRO A N 1
ATOM 1713 C CA . PRO A 1 216 ? 14.742 -13.333 -13.151 1.00 91.94 216 PRO A CA 1
ATOM 1714 C C . PRO A 1 216 ? 15.393 -11.964 -12.893 1.00 91.94 216 PRO A C 1
ATOM 1716 O O . PRO A 1 216 ? 15.870 -11.680 -11.797 1.00 91.94 216 PRO A O 1
ATOM 1719 N N . ARG A 1 217 ? 15.409 -11.083 -13.902 1.00 90.94 217 ARG A N 1
ATOM 1720 C CA . ARG A 1 217 ? 15.886 -9.700 -13.734 1.00 90.94 217 ARG A CA 1
ATOM 1721 C C . ARG A 1 217 ? 14.874 -8.852 -12.962 1.00 90.94 217 ARG A C 1
ATOM 1723 O O . ARG A 1 217 ? 13.769 -8.619 -13.447 1.00 90.94 217 ARG A O 1
ATOM 1730 N N . LEU A 1 218 ? 15.278 -8.349 -11.801 1.00 92.50 218 LEU A N 1
ATOM 1731 C CA . LEU A 1 218 ? 14.576 -7.293 -11.069 1.00 92.50 218 LEU A CA 1
ATOM 1732 C C . LEU A 1 218 ? 15.297 -5.957 -11.259 1.00 92.50 218 LEU A C 1
ATOM 1734 O O . LEU A 1 218 ? 16.512 -5.930 -11.472 1.00 92.50 218 LEU A O 1
ATOM 1738 N N . TYR A 1 219 ? 14.545 -4.865 -11.178 1.00 90.19 219 TYR A N 1
ATOM 1739 C CA . TYR A 1 219 ? 15.053 -3.500 -11.163 1.00 90.19 219 TYR A CA 1
ATOM 1740 C C . TYR A 1 219 ? 14.573 -2.799 -9.897 1.00 90.19 219 TYR A C 1
ATOM 1742 O O . TYR A 1 219 ? 13.367 -2.723 -9.668 1.00 90.19 219 TYR A O 1
ATOM 1750 N N . ARG A 1 220 ? 15.496 -2.226 -9.117 1.00 94.31 220 ARG A N 1
ATOM 1751 C CA . ARG A 1 220 ? 15.132 -1.273 -8.066 1.00 94.31 220 ARG A CA 1
ATOM 1752 C C . ARG A 1 220 ? 14.547 -0.023 -8.726 1.00 94.31 220 ARG A C 1
ATOM 1754 O O . ARG A 1 220 ? 15.234 0.636 -9.509 1.00 94.31 220 ARG A O 1
ATOM 1761 N N . VAL A 1 221 ? 13.310 0.305 -8.377 1.00 94.94 221 VAL A N 1
ATOM 1762 C CA . VAL A 1 221 ? 12.611 1.522 -8.789 1.00 94.94 221 VAL A CA 1
ATOM 1763 C C . VAL A 1 221 ? 12.393 2.395 -7.560 1.00 94.94 221 VAL A C 1
ATOM 1765 O O . VAL A 1 221 ? 11.887 1.914 -6.550 1.00 94.94 221 VAL A O 1
ATOM 1768 N N . THR A 1 222 ? 12.773 3.669 -7.644 1.00 97.38 222 THR A N 1
ATOM 1769 C CA . THR A 1 222 ? 12.488 4.686 -6.622 1.00 97.38 222 THR A CA 1
ATOM 1770 C C . THR A 1 222 ? 11.473 5.676 -7.194 1.00 97.38 222 THR A C 1
ATOM 1772 O O . THR A 1 222 ? 11.688 6.196 -8.289 1.00 97.38 222 THR A O 1
ATOM 1775 N N . ILE A 1 223 ? 10.385 5.949 -6.476 1.00 96.69 223 ILE A N 1
ATOM 1776 C CA . ILE A 1 223 ? 9.380 6.963 -6.826 1.00 96.69 223 ILE A CA 1
ATOM 1777 C C . ILE A 1 223 ? 9.362 8.008 -5.713 1.00 96.69 223 ILE A C 1
ATOM 1779 O O . ILE A 1 223 ? 9.211 7.644 -4.549 1.00 96.69 223 ILE A O 1
ATOM 1783 N N . THR A 1 224 ? 9.490 9.288 -6.061 1.00 96.25 224 THR A N 1
ATOM 1784 C CA . THR A 1 224 ? 9.547 10.399 -5.096 1.00 96.25 224 THR A CA 1
ATOM 1785 C C . THR A 1 224 ? 8.621 11.536 -5.526 1.00 96.25 224 THR A C 1
ATOM 1787 O O . THR A 1 224 ? 8.703 12.004 -6.668 1.00 96.25 224 THR A O 1
ATOM 1790 N N . ALA A 1 225 ? 7.772 11.989 -4.599 1.00 93.31 225 ALA A N 1
ATOM 1791 C CA . ALA A 1 225 ? 6.813 13.088 -4.750 1.00 93.31 225 ALA A CA 1
ATOM 1792 C C . ALA A 1 225 ? 6.506 13.700 -3.371 1.00 93.31 225 ALA A C 1
ATOM 1794 O O . ALA A 1 225 ? 6.475 12.965 -2.392 1.00 93.31 225 ALA A O 1
ATOM 1795 N N . GLU A 1 226 ? 6.301 15.018 -3.268 1.00 88.44 226 GLU A N 1
ATOM 1796 C CA . GLU A 1 226 ? 5.928 15.716 -2.012 1.00 88.44 226 GLU A CA 1
ATOM 1797 C C . GLU A 1 226 ? 6.802 15.424 -0.767 1.00 88.44 226 GLU A C 1
ATOM 1799 O O . GLU A 1 226 ? 6.385 15.613 0.372 1.00 88.44 226 GLU A O 1
ATOM 1804 N N . GLY A 1 227 ? 8.048 14.985 -0.972 1.00 85.75 227 GLY A N 1
ATOM 1805 C CA . GLY A 1 227 ? 8.957 14.573 0.106 1.00 85.75 227 GLY A CA 1
ATOM 1806 C C . GLY A 1 227 ? 8.745 13.140 0.610 1.00 85.75 227 GLY A C 1
ATOM 1807 O O . GLY A 1 227 ? 9.567 12.653 1.383 1.00 85.75 227 GLY A O 1
ATOM 1808 N N . ASP A 1 228 ? 7.710 12.446 0.134 1.00 91.06 228 ASP A N 1
ATOM 1809 C CA . ASP A 1 228 ? 7.536 11.004 0.294 1.00 91.06 228 ASP A CA 1
ATOM 1810 C C . ASP A 1 228 ? 8.384 10.229 -0.732 1.00 91.06 228 ASP A C 1
ATOM 1812 O O . ASP A 1 228 ? 8.752 10.746 -1.795 1.00 91.06 228 ASP A O 1
ATOM 1816 N N . THR A 1 229 ? 8.758 8.988 -0.417 1.00 93.38 229 THR A N 1
ATOM 1817 C CA . THR A 1 229 ? 9.565 8.135 -1.300 1.00 93.38 229 THR A CA 1
ATOM 1818 C C . THR A 1 229 ? 9.257 6.654 -1.119 1.00 93.38 229 THR A C 1
ATOM 1820 O O . THR A 1 229 ? 9.524 6.063 -0.075 1.00 93.38 229 THR A O 1
ATOM 1823 N N . VAL A 1 230 ? 8.806 6.026 -2.204 1.00 90.94 230 VAL A N 1
ATOM 1824 C CA . VAL A 1 230 ? 8.552 4.585 -2.300 1.00 90.94 230 VAL A CA 1
ATOM 1825 C C . VAL A 1 230 ? 9.689 3.912 -3.071 1.00 90.94 230 VAL A C 1
ATOM 1827 O O . VAL A 1 230 ? 10.207 4.450 -4.049 1.00 90.94 230 VAL A O 1
ATOM 1830 N N . THR A 1 231 ? 10.098 2.720 -2.635 1.00 94.25 231 THR A N 1
ATOM 1831 C CA . THR A 1 231 ? 11.046 1.852 -3.352 1.00 94.25 231 THR A CA 1
ATOM 1832 C C . THR A 1 231 ? 10.422 0.474 -3.558 1.00 94.25 231 THR A C 1
ATOM 1834 O O . THR A 1 231 ? 9.898 -0.086 -2.600 1.00 94.25 231 THR A O 1
ATOM 1837 N N . ASP A 1 232 ? 10.541 -0.093 -4.761 1.00 91.00 232 ASP A N 1
ATOM 1838 C CA . ASP A 1 232 ? 10.133 -1.474 -5.075 1.00 91.00 232 ASP A CA 1
ATOM 1839 C C . ASP A 1 232 ? 11.144 -2.175 -6.006 1.00 91.00 232 ASP A C 1
ATOM 1841 O O . ASP A 1 232 ? 11.961 -1.524 -6.666 1.00 91.00 232 ASP A O 1
ATOM 1845 N N . GLU A 1 233 ? 11.097 -3.507 -6.067 1.00 92.50 233 GLU A N 1
ATOM 1846 C CA . GLU A 1 233 ? 11.898 -4.348 -6.964 1.00 92.50 233 GLU A CA 1
ATOM 1847 C C . GLU A 1 233 ? 11.031 -4.939 -8.086 1.00 92.50 233 GLU A C 1
ATOM 1849 O O . GLU A 1 233 ? 10.450 -6.021 -7.976 1.00 92.50 233 GLU A O 1
ATOM 1854 N N . ILE A 1 234 ? 10.971 -4.239 -9.221 1.00 91.88 234 ILE A N 1
ATOM 1855 C CA . ILE A 1 234 ? 10.045 -4.561 -10.311 1.00 91.88 234 ILE A CA 1
ATOM 1856 C C . ILE A 1 234 ? 10.714 -5.448 -11.369 1.00 91.88 234 ILE A C 1
ATOM 1858 O O . ILE A 1 234 ? 11.714 -5.086 -11.996 1.00 91.88 234 ILE A O 1
ATOM 1862 N N . GLY A 1 235 ? 10.115 -6.615 -11.620 1.00 91.69 235 GLY A N 1
ATOM 1863 C CA . GLY A 1 235 ? 10.450 -7.491 -12.744 1.00 91.69 235 GLY A CA 1
ATOM 1864 C C . GLY A 1 235 ? 9.609 -7.178 -13.983 1.00 91.69 235 GLY A C 1
ATOM 1865 O O . GLY A 1 235 ? 8.463 -7.617 -14.088 1.00 91.69 235 GLY A O 1
ATOM 1866 N N . PHE A 1 236 ? 10.171 -6.455 -14.955 1.00 90.38 236 PHE A N 1
ATOM 1867 C CA . PHE A 1 236 ? 9.475 -6.124 -16.204 1.00 90.38 236 PHE A CA 1
ATOM 1868 C C . PHE A 1 236 ? 9.359 -7.351 -17.123 1.00 90.38 236 PHE A C 1
ATOM 1870 O O . PHE A 1 236 ? 10.312 -7.727 -17.805 1.00 90.38 236 PHE A O 1
ATOM 1877 N N . ALA A 1 237 ? 8.180 -7.976 -17.162 1.00 87.25 237 ALA A N 1
ATOM 1878 C CA . ALA A 1 237 ? 7.922 -9.201 -17.920 1.00 87.25 237 ALA A CA 1
ATOM 1879 C C . ALA A 1 237 ? 6.943 -8.987 -19.088 1.00 87.25 237 ALA A C 1
ATOM 1881 O O . ALA A 1 237 ? 6.059 -8.134 -19.039 1.00 87.25 237 ALA A O 1
ATOM 1882 N N . CYS A 1 238 ? 7.043 -9.830 -20.120 1.00 80.06 238 CYS A N 1
ATOM 1883 C CA . CYS A 1 238 ? 6.042 -9.934 -21.185 1.00 80.06 238 CYS A CA 1
ATOM 1884 C C . CYS A 1 238 ? 5.435 -11.339 -21.208 1.00 80.06 238 CYS A C 1
ATOM 1886 O O . CYS A 1 238 ? 6.082 -12.290 -21.649 1.00 80.06 238 CYS A O 1
ATOM 1888 N N . THR A 1 239 ? 4.171 -11.485 -20.812 1.00 71.31 239 THR A N 1
ATOM 1889 C CA . THR A 1 239 ? 3.448 -12.752 -20.987 1.00 71.31 239 THR A CA 1
ATOM 1890 C C . THR A 1 239 ? 2.919 -12.879 -22.419 1.00 71.31 239 THR A C 1
ATOM 1892 O O . THR A 1 239 ? 2.419 -11.921 -23.014 1.00 71.31 239 THR A O 1
ATOM 1895 N N . ARG A 1 240 ? 3.026 -14.081 -22.999 1.00 67.19 240 ARG A N 1
ATOM 1896 C CA . ARG A 1 240 ? 2.468 -14.414 -24.317 1.00 67.19 240 ARG A CA 1
ATOM 1897 C C . ARG A 1 240 ? 1.508 -15.588 -24.177 1.00 67.19 240 ARG A C 1
ATOM 1899 O O . ARG A 1 240 ? 1.937 -16.706 -23.914 1.00 67.19 240 ARG A O 1
ATOM 1906 N N . LYS A 1 241 ? 0.222 -15.356 -24.441 1.00 61.91 241 LYS A N 1
ATOM 1907 C CA . LYS A 1 241 ? -0.734 -16.445 -24.658 1.00 61.91 241 LYS A CA 1
ATOM 1908 C C . LYS A 1 241 ? -0.491 -17.019 -26.055 1.00 61.91 241 LYS A C 1
ATOM 1910 O O . LYS A 1 241 ? -0.724 -16.333 -27.049 1.00 61.91 241 LYS A O 1
ATOM 1915 N N . LEU A 1 242 ? 0.028 -18.242 -26.130 1.00 55.22 242 LEU A N 1
ATOM 1916 C CA . LEU A 1 242 ? 0.060 -18.990 -27.386 1.00 55.22 242 LEU A CA 1
ATOM 1917 C C . LEU A 1 242 ? -1.381 -19.386 -27.760 1.00 55.22 242 LEU A C 1
ATOM 1919 O O . LEU A 1 242 ? -2.167 -19.694 -26.858 1.00 55.22 242 LEU A O 1
ATOM 1923 N N . PRO A 1 243 ? -1.757 -19.384 -29.053 1.00 58.16 243 PRO A N 1
ATOM 1924 C CA . PRO A 1 243 ? -2.978 -20.049 -29.491 1.00 58.16 243 PRO A CA 1
ATOM 1925 C C . PRO A 1 243 ? -2.928 -21.523 -29.077 1.00 58.16 243 PRO A C 1
ATOM 1927 O O . PRO A 1 243 ? -1.863 -22.142 -29.148 1.00 58.16 243 PRO A O 1
ATOM 1930 N N . SER A 1 244 ? -4.061 -22.096 -28.668 1.00 52.19 244 SER A N 1
ATOM 1931 C CA . SER A 1 244 ? -4.155 -23.546 -28.512 1.00 52.19 244 SER A CA 1
ATOM 1932 C C . SER A 1 244 ? -3.835 -24.206 -29.853 1.00 52.19 244 SER A C 1
ATOM 1934 O O . SER A 1 244 ? -4.355 -23.804 -30.895 1.00 52.19 244 SER A O 1
ATOM 1936 N N . ALA A 1 245 ? -2.954 -25.206 -29.836 1.00 49.91 245 ALA A N 1
ATOM 1937 C CA . ALA A 1 245 ? -2.525 -25.903 -31.040 1.00 49.91 245 ALA A CA 1
ATOM 1938 C C . ALA A 1 245 ? -3.625 -26.853 -31.551 1.00 49.91 245 ALA A C 1
ATOM 1940 O O . ALA A 1 245 ? -3.527 -28.070 -31.416 1.00 49.91 245 ALA A O 1
ATOM 1941 N N . ALA A 1 246 ? -4.671 -26.295 -32.165 1.00 44.28 246 ALA A N 1
ATOM 1942 C CA . ALA A 1 246 ? -5.475 -27.035 -33.129 1.00 44.28 246 ALA A CA 1
ATOM 1943 C C . ALA A 1 246 ? -4.567 -27.351 -34.331 1.00 44.28 246 ALA A C 1
ATOM 1945 O O . ALA A 1 246 ? -3.987 -26.445 -34.932 1.00 44.28 246 ALA A O 1
ATOM 1946 N N . GLY A 1 247 ? -4.351 -28.639 -34.602 1.00 48.28 247 GLY A N 1
ATOM 1947 C CA . GLY A 1 247 ? -3.208 -29.098 -35.391 1.00 48.28 247 GLY A CA 1
ATOM 1948 C C . GLY A 1 247 ? -3.177 -28.598 -36.839 1.00 48.28 247 GLY A C 1
ATOM 1949 O O . GLY A 1 247 ? -4.071 -28.904 -37.621 1.00 48.28 247 GLY A O 1
ATOM 1950 N N . ALA A 1 248 ? -2.089 -27.919 -37.216 1.00 35.16 248 ALA A N 1
ATOM 1951 C CA . ALA A 1 248 ? -1.660 -27.749 -38.604 1.00 35.16 248 ALA A CA 1
ATOM 1952 C C . ALA A 1 248 ? -0.147 -27.465 -38.685 1.00 35.16 248 ALA A C 1
ATOM 1954 O O . ALA A 1 248 ? 0.387 -26.632 -37.953 1.00 35.16 248 ALA A O 1
ATOM 1955 N N . HIS A 1 249 ? 0.556 -28.137 -39.601 1.00 41.53 249 HIS A N 1
ATOM 1956 C CA . HIS A 1 249 ? 1.953 -27.841 -39.934 1.00 41.53 249 HIS A CA 1
ATOM 1957 C C . HIS A 1 249 ? 2.069 -26.540 -40.755 1.00 41.53 249 HIS A C 1
ATOM 1959 O O . HIS A 1 249 ? 1.708 -26.541 -41.927 1.00 41.53 249 HIS A O 1
ATOM 1965 N N . SER A 1 250 ? 2.644 -25.465 -40.196 1.00 32.34 250 SER A N 1
ATOM 1966 C CA . SER A 1 250 ? 3.465 -24.474 -40.934 1.00 32.34 250 SER A CA 1
ATOM 1967 C C . SER A 1 250 ? 4.029 -23.397 -39.986 1.00 32.34 250 SER A C 1
ATOM 1969 O O . SER A 1 250 ? 3.262 -22.814 -39.218 1.00 32.34 250 SER A O 1
ATOM 1971 N N . PRO A 1 251 ? 5.328 -23.043 -40.046 1.00 42.44 251 PRO A N 1
ATOM 1972 C CA . PRO A 1 251 ? 5.875 -21.947 -39.251 1.00 42.44 251 PRO A CA 1
ATOM 1973 C C . PRO A 1 251 ? 5.566 -20.591 -39.909 1.00 42.44 251 PRO A C 1
ATOM 1975 O O . PRO A 1 251 ? 6.323 -20.108 -40.752 1.00 42.44 251 PRO A O 1
ATOM 1978 N N . ARG A 1 252 ? 4.464 -19.931 -39.522 1.00 31.53 252 ARG A N 1
ATOM 1979 C CA . ARG A 1 252 ? 4.157 -18.558 -39.974 1.00 31.53 252 ARG A CA 1
ATOM 1980 C C . ARG A 1 252 ? 4.035 -17.560 -38.820 1.00 31.53 252 ARG A C 1
ATOM 1982 O O . ARG A 1 252 ? 3.048 -17.539 -38.099 1.00 31.53 252 ARG A O 1
ATOM 1989 N N . LYS A 1 253 ? 5.057 -16.698 -38.733 1.00 32.59 253 LYS A N 1
ATOM 1990 C CA . LYS A 1 253 ? 5.117 -15.382 -38.062 1.00 32.59 253 LYS A CA 1
ATOM 1991 C C . LYS A 1 253 ? 4.329 -15.246 -36.750 1.00 32.59 253 LYS A C 1
ATOM 1993 O O . LYS A 1 253 ? 3.239 -14.681 -36.705 1.00 32.59 253 LYS A O 1
ATOM 1998 N N . THR A 1 254 ? 4.976 -15.631 -35.654 1.00 30.48 254 THR A N 1
ATOM 1999 C CA . THR A 1 254 ? 4.543 -15.306 -34.291 1.00 30.48 254 THR A CA 1
ATOM 2000 C C . THR A 1 254 ? 4.558 -13.791 -34.061 1.00 30.48 254 THR A C 1
ATOM 2002 O O . THR A 1 254 ? 5.625 -13.187 -33.967 1.00 30.48 254 THR A O 1
ATOM 2005 N N . ILE A 1 255 ? 3.387 -13.164 -33.923 1.00 33.75 255 ILE A N 1
ATOM 2006 C CA . ILE A 1 255 ? 3.297 -11.760 -33.499 1.00 33.75 255 ILE A CA 1
ATOM 2007 C C . ILE A 1 255 ? 3.487 -11.705 -31.980 1.00 33.75 255 ILE A C 1
ATOM 2009 O O . ILE A 1 255 ? 2.621 -12.124 -31.212 1.00 33.75 255 ILE A O 1
ATOM 2013 N N . ALA A 1 256 ? 4.626 -11.173 -31.540 1.00 32.19 256 ALA A N 1
ATOM 2014 C CA . ALA A 1 256 ? 4.858 -10.863 -30.138 1.00 32.19 256 ALA A CA 1
ATOM 2015 C C . ALA A 1 256 ? 3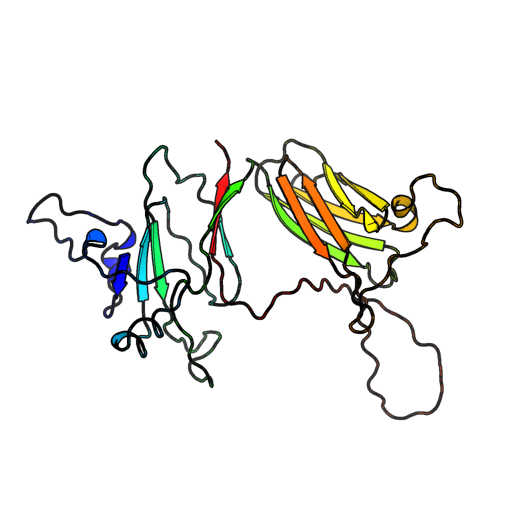.925 -9.723 -29.696 1.00 32.19 256 ALA A C 1
ATOM 2017 O O . ALA A 1 256 ? 4.036 -8.601 -30.185 1.00 32.19 256 ALA A O 1
ATOM 2018 N N . ARG A 1 257 ? 3.016 -9.997 -28.756 1.00 37.75 257 ARG A N 1
ATOM 2019 C CA . ARG A 1 257 ? 2.285 -8.961 -28.016 1.00 37.75 257 ARG A CA 1
ATOM 2020 C C . ARG A 1 257 ? 2.609 -9.118 -26.536 1.00 37.75 257 ARG A C 1
ATOM 2022 O O . ARG A 1 257 ? 2.125 -10.060 -25.916 1.00 37.75 257 ARG A O 1
ATOM 2029 N N . CYS A 1 258 ? 3.435 -8.220 -26.002 1.00 39.56 258 CYS A N 1
ATOM 2030 C CA . CYS A 1 258 ? 3.556 -8.037 -24.558 1.00 39.56 258 CYS A CA 1
ATOM 2031 C C . CYS A 1 258 ? 2.207 -7.564 -24.017 1.00 39.56 258 CYS A C 1
ATOM 2033 O O . CYS A 1 258 ? 1.657 -6.589 -24.535 1.00 39.56 258 CYS A O 1
ATOM 2035 N N . TRP A 1 259 ? 1.687 -8.245 -23.003 1.00 38.97 259 TRP A N 1
ATOM 2036 C CA . TRP A 1 259 ? 0.619 -7.719 -22.159 1.00 38.97 259 TRP A CA 1
ATOM 2037 C C . TRP A 1 259 ? 1.238 -6.986 -20.965 1.00 38.97 259 TRP A C 1
ATOM 2039 O O . TRP A 1 259 ? 2.272 -7.452 -20.479 1.00 38.97 259 TRP A O 1
ATOM 2049 N N . PRO A 1 260 ? 0.624 -5.891 -20.478 1.00 39.25 260 PRO A N 1
ATOM 2050 C CA . PRO A 1 260 ? 0.966 -5.322 -19.182 1.00 39.25 260 PRO A CA 1
ATOM 2051 C C . PRO A 1 260 ? 0.874 -6.406 -18.108 1.00 39.25 260 PRO A C 1
ATOM 2053 O O . PRO A 1 260 ? -0.141 -7.093 -17.992 1.00 39.25 260 PRO A O 1
ATOM 2056 N N . GLY A 1 261 ? 1.957 -6.585 -17.363 1.00 37.91 261 GLY A N 1
ATOM 2057 C CA . GLY A 1 261 ? 2.052 -7.571 -16.299 1.00 37.91 261 GLY A CA 1
ATOM 2058 C C . GLY A 1 261 ? 3.006 -7.071 -15.232 1.00 37.91 261 GLY A C 1
ATOM 2059 O O . GLY A 1 261 ? 4.203 -7.334 -15.308 1.00 37.91 261 GLY A O 1
ATOM 2060 N N . GLN A 1 262 ? 2.469 -6.355 -14.247 1.00 36.38 262 GLN A N 1
ATOM 2061 C CA . GLN A 1 262 ? 3.171 -6.091 -12.999 1.00 36.38 262 GLN A CA 1
ATOM 2062 C C . GLN A 1 262 ? 3.132 -7.389 -12.187 1.00 36.38 262 GLN A C 1
ATOM 2064 O O . GLN A 1 262 ? 2.074 -7.810 -11.723 1.00 36.38 262 GLN A O 1
ATOM 2069 N N . LYS A 1 263 ? 4.278 -8.064 -12.069 1.00 32.69 263 LYS A N 1
ATOM 2070 C CA . LYS A 1 263 ? 4.475 -9.110 -11.063 1.00 32.69 263 LYS A CA 1
ATOM 2071 C C . LYS A 1 263 ? 5.139 -8.481 -9.845 1.00 32.69 263 LYS A C 1
ATOM 2073 O O . LYS A 1 263 ? 6.336 -8.659 -9.643 1.00 32.69 263 LYS A O 1
ATOM 2078 N N . SER A 1 264 ? 4.360 -7.765 -9.039 1.00 28.66 264 SER A N 1
ATOM 2079 C CA . SER A 1 264 ? 4.695 -7.694 -7.620 1.00 28.66 264 SER A CA 1
ATOM 2080 C C . SER A 1 264 ? 4.521 -9.102 -7.045 1.00 28.66 264 SER A C 1
ATOM 2082 O O . SER A 1 264 ? 3.585 -9.827 -7.406 1.00 28.66 264 SER A O 1
ATOM 2084 N N . TRP A 1 265 ? 5.442 -9.535 -6.185 1.00 26.88 265 TRP A N 1
ATOM 2085 C CA . TRP A 1 265 ? 5.318 -10.823 -5.506 1.00 26.88 265 TRP A CA 1
ATOM 2086 C C . TRP A 1 265 ? 4.343 -10.699 -4.338 1.00 26.88 265 TRP A C 1
ATOM 2088 O O . TRP A 1 265 ? 4.720 -10.792 -3.173 1.00 26.88 265 TRP A O 1
ATOM 2098 N N . ALA A 1 266 ? 3.059 -10.547 -4.663 1.00 24.72 266 ALA A N 1
ATOM 2099 C CA . ALA A 1 266 ? 1.998 -10.910 -3.745 1.00 24.72 266 ALA A CA 1
ATOM 2100 C C . ALA A 1 266 ? 2.091 -12.426 -3.498 1.00 24.72 266 ALA A C 1
ATOM 2102 O O . ALA A 1 266 ? 1.483 -13.234 -4.204 1.00 24.72 266 ALA A O 1
ATOM 2103 N N . GLN A 1 267 ? 2.875 -12.822 -2.486 1.00 23.38 267 GLN A N 1
ATOM 2104 C CA . GLN A 1 267 ? 2.640 -14.085 -1.791 1.00 23.38 267 GLN A CA 1
ATOM 2105 C C . GLN A 1 267 ? 1.145 -14.165 -1.479 1.00 23.38 267 GLN A C 1
ATOM 2107 O O . GLN A 1 267 ? 0.554 -13.138 -1.131 1.00 23.38 267 GLN A O 1
ATOM 2112 N N . ILE A 1 268 ? 0.556 -15.365 -1.560 1.00 23.95 268 ILE A N 1
ATOM 2113 C CA . ILE A 1 268 ? -0.809 -15.609 -1.076 1.00 23.95 268 ILE A CA 1
ATOM 2114 C C . ILE A 1 268 ? -0.861 -15.082 0.355 1.00 23.95 268 ILE A C 1
ATOM 2116 O O . ILE A 1 268 ? -0.193 -15.599 1.252 1.00 23.95 268 ILE A O 1
ATOM 2120 N N . SER A 1 269 ? -1.544 -13.956 0.512 1.00 27.34 269 SER A N 1
ATOM 2121 C CA . SER A 1 269 ? -1.404 -13.109 1.680 1.00 27.34 269 SER A CA 1
ATOM 2122 C C . SER A 1 269 ? -2.623 -13.245 2.552 1.00 27.34 269 SER A C 1
ATOM 2124 O O . SER A 1 269 ? -3.724 -13.361 2.040 1.00 27.34 269 SER A O 1
ATOM 2126 N N . PHE A 1 270 ? -2.395 -13.254 3.859 1.00 35.38 270 PHE A N 1
ATOM 2127 C CA . PHE A 1 270 ? -3.389 -12.891 4.859 1.00 35.38 270 PHE A CA 1
ATOM 2128 C C . PHE A 1 270 ? -3.396 -11.350 4.986 1.00 35.38 270 PHE A C 1
ATOM 2130 O O . PHE A 1 270 ? -2.442 -10.693 4.554 1.00 35.38 270 PHE A O 1
ATOM 2137 N N . ALA A 1 271 ? -4.444 -10.746 5.538 1.00 46.31 271 ALA A N 1
ATOM 2138 C CA . ALA A 1 271 ? -4.549 -9.291 5.627 1.00 46.31 271 ALA A CA 1
ATOM 2139 C C . ALA A 1 271 ? -3.511 -8.708 6.604 1.00 46.31 271 ALA A C 1
ATOM 2141 O O . ALA A 1 271 ? -3.418 -9.147 7.750 1.00 46.31 271 ALA A O 1
ATOM 2142 N N . SER A 1 272 ? -2.750 -7.707 6.154 1.00 47.22 272 SER A N 1
ATOM 2143 C CA . SER A 1 272 ? -1.933 -6.842 7.017 1.00 47.22 272 SER A CA 1
ATOM 2144 C C . SER A 1 272 ? -2.619 -5.476 7.136 1.00 47.22 272 SER A C 1
ATOM 2146 O O . SER A 1 272 ? -2.730 -4.798 6.112 1.00 47.22 272 SER A O 1
ATOM 2148 N N . PRO A 1 273 ? -3.091 -5.069 8.326 1.00 58.00 273 PRO A N 1
ATOM 2149 C CA . PRO A 1 273 ? -3.591 -3.719 8.555 1.00 58.00 273 PRO A CA 1
ATOM 2150 C C . PRO A 1 273 ? -2.441 -2.727 8.763 1.00 58.00 273 PRO A C 1
ATOM 2152 O O . PRO A 1 273 ? -1.578 -2.931 9.621 1.00 58.00 273 PRO A O 1
ATOM 2155 N N . THR A 1 274 ? -2.492 -1.598 8.066 1.00 62.91 274 THR A N 1
ATOM 2156 C CA . THR A 1 274 ? -1.586 -0.470 8.307 1.00 62.91 274 THR A CA 1
ATOM 2157 C C . THR A 1 274 ? -2.383 0.788 8.637 1.00 62.91 274 THR A C 1
ATOM 2159 O O . THR A 1 274 ? -3.453 1.038 8.093 1.00 62.91 274 THR A O 1
ATOM 2162 N N . ILE A 1 275 ? -1.891 1.592 9.568 1.00 62.69 275 ILE A N 1
ATOM 2163 C CA . ILE A 1 275 ? -2.553 2.807 10.040 1.00 62.69 275 ILE A CA 1
ATOM 2164 C C . ILE A 1 275 ? -1.665 3.978 9.650 1.00 62.69 275 ILE A C 1
ATOM 2166 O O . ILE A 1 275 ? -0.475 3.971 9.959 1.00 62.69 275 ILE A O 1
ATOM 2170 N N . ARG A 1 276 ? -2.218 4.970 8.952 1.00 66.12 276 ARG A N 1
ATOM 2171 C CA . ARG A 1 276 ? -1.476 6.153 8.500 1.00 66.12 276 ARG A CA 1
ATOM 2172 C C . ARG A 1 276 ? -1.893 7.384 9.293 1.00 66.12 276 ARG A C 1
ATOM 2174 O O . ARG A 1 276 ? -3.080 7.612 9.513 1.00 66.12 276 ARG A O 1
ATOM 2181 N N . THR A 1 277 ? -0.922 8.19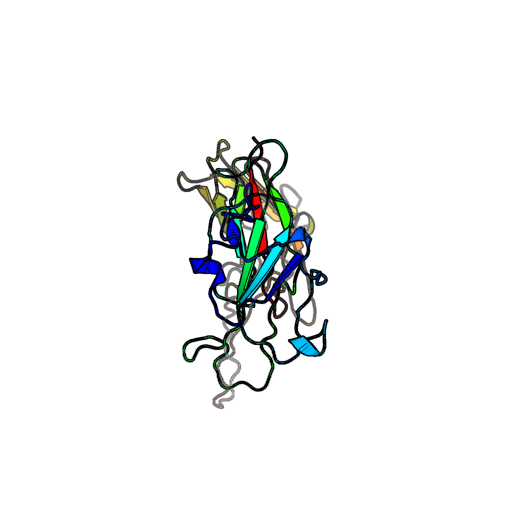9 9.671 1.00 66.31 277 THR A N 1
ATOM 2182 C CA . THR A 1 277 ? -1.137 9.566 10.161 1.00 66.31 277 THR A CA 1
ATOM 2183 C C . THR A 1 277 ? -0.197 10.491 9.408 1.00 66.31 277 THR A C 1
ATOM 2185 O O . THR A 1 277 ? 0.952 10.117 9.163 1.00 66.31 277 THR A O 1
ATOM 2188 N N . THR A 1 278 ? -0.646 11.684 9.027 1.00 63.12 278 THR A N 1
ATOM 2189 C CA . THR A 1 278 ? 0.292 12.690 8.521 1.00 63.12 278 THR A CA 1
ATOM 2190 C C . THR A 1 278 ? 1.053 13.342 9.676 1.00 63.12 278 THR A C 1
ATOM 2192 O O . THR A 1 278 ? 0.622 13.299 10.834 1.00 63.12 278 THR A O 1
ATOM 2195 N N . LYS A 1 279 ? 2.202 13.942 9.357 1.00 59.62 279 LYS A N 1
ATOM 2196 C CA . LYS A 1 279 ? 2.889 14.894 10.237 1.00 59.62 279 LYS A CA 1
ATOM 2197 C C . LYS A 1 279 ? 2.046 16.155 10.408 1.00 59.62 279 LYS A C 1
ATOM 2199 O O . LYS A 1 279 ? 1.628 16.736 9.405 1.00 59.62 279 LYS A O 1
ATOM 2204 N N . GLN A 1 280 ? 1.851 16.561 11.663 1.00 47.56 280 GLN A N 1
ATOM 2205 C CA . GLN A 1 280 ? 1.346 17.886 12.045 1.00 47.56 280 GLN A CA 1
ATOM 2206 C C . GLN A 1 280 ? 2.486 18.918 12.041 1.00 47.56 280 GLN A C 1
ATOM 2208 O O . GLN A 1 280 ? 3.639 18.518 12.331 1.00 47.56 280 GLN A O 1
#

Secondary structure (DSSP, 8-state):
-EEE-TTS-TTTTTGGG----SSTT------GGGS----SSS-STTT-GGGTT--SEEEEEESS---------SSS-EEEE-GGG--SS---EEEEEE----TTSSS-SS-SS----S--S--EEEEE-SEEEEEEEEEE-TT-TTSEEEEEEEEEE---SSEEEEEEGGGTEEEEEEPPTTSEEEEEEEHHHHTTTTPPTTSS-SSPPPP-SSS---EEEEEEETTEEEEEEE-B--B--PPP--S----------PBP-B-----S----EEEEEE--

Sequence (280 aa):
NTIIDPYETGLSSRFFENAKPKSKSDLVEYDFDRSPKLRVPGDWNSQHESLLFYEGPMWYQRYFSYQKREHVGGYTPFDFEVTDVIVEGENSVVVEVDNTRRADGVPSIHTDWWNYGGLTRSVELMEVPGAFIQDYSLHLAKGGNGRLIEGWVQLNGVASGLEVSVEIPDAGIYYKSPISPSGRADLSINVNDLACGKKPRGKCRDSLELWSPEAPRLYRVTITAEGDTVTDEIGFACTRKLPSAAGAHSPRKTIARCWPGQKSWAQISFASPTIRTTKQ

Radius of gyration: 25.23 Å; chains: 1; bounding box: 52×51×82 Å